Protein AF-A0A8C9XHV2-F1 (afdb_monomer)

Organism: Sander lucioperca (NCBI:txid283035)

Mean predicted aligned error: 22.71 Å

Sequence (281 aa):
MHFSNKGNDKAECNICRSNLSYKSGSTNNLHRHLKSHHPGVQVAEDVRLRRKASDDRPVKCRRNKRSLVWRHFEYLDSLAAARCRICMKKLKCFKDRSTSNLHRHLSKRHPGVFSQLVAVKQHPPPPHSSQGSNANGDTSTPPETVGDSDTHTPVNDADINSAINGILEAAQGTSEGEKHVLRRERELIEALRRVQKEEARALEHQRELLESLRAVNAREAAAERQQIESLRKVQLEEAKDLSRQREEVQKEKTQLQKKWEELQQEREEHVLLLSREQQAS

Secondary structure (DSSP, 8-state):
--EEEEETTEEEETTT--EEE--TT--HHHHHHHHHH-TT----PPP-----------------TT-GGGGGEEEEGGGTEEEETTT--EEE--TT---HHHHHHHHHH-HHHHHHHHHTTT-PPPP-----------------------------HHHHHHHHHHHHHHHH---HHHHHHHHHHHHHHHHHHHHHHHHHHHHHHHHHHHHHHHHHHHHHHHHHHHHHHHHHHHHHHHHHHHHHHHHHHHHHHHHHHHHHHHHHHHHHHHHHHHHHHHTT-

Solvent-accessible surface area (backbone atoms only — not comparable to full-atom values): 17390 Å² total; per-residue (Å²): 132,68,61,45,79,74,57,90,47,30,32,30,30,74,85,78,69,48,77,41,71,35,58,91,95,47,63,63,56,60,54,50,45,41,59,69,80,36,71,85,64,83,76,82,81,84,82,86,86,83,83,90,76,94,73,99,63,83,80,74,77,80,78,78,95,79,55,80,70,56,80,52,44,42,80,39,80,94,68,45,24,33,28,32,72,84,79,64,50,77,40,85,38,60,96,82,70,66,57,63,67,58,52,55,45,31,52,76,76,34,47,73,61,35,52,50,59,54,51,55,74,76,52,86,80,88,82,87,88,88,83,85,81,89,82,88,81,87,88,82,84,86,86,81,90,85,82,90,73,91,72,94,64,91,74,51,73,66,58,56,51,47,52,52,48,53,52,49,48,62,69,71,50,66,50,72,66,54,55,52,49,54,51,52,51,50,53,50,52,52,50,50,52,52,49,52,52,50,52,52,49,53,51,48,52,52,50,52,53,54,50,50,51,51,54,50,52,53,49,52,54,50,52,53,50,51,53,52,51,53,50,53,52,51,54,49,50,53,52,49,52,52,48,51,52,52,53,50,54,50,52,52,50,52,53,52,50,51,53,49,52,49,56,49,50,54,51,52,52,51,53,52,52,54,55,52,53,66,74,74,111

pLDDT: mean 74.17, std 22.03, range [29.22, 98.75]

Foldseek 3Di:
DQWDDPDDQWIAGPPPRDIDGHDPPDCVRVVVCCCPVPVPDDDDDDDDDDDDDDDPDDPPPDDDPPAPLCVQWDQDPVQCWIAGNPPRDIGHHPPVRDCVRSLVCCVVPPVVVNVVRVVCVVDPDDDDDDDDDDDDDDDDDDDDDDDDDDDDDPDDPVNVVVVVVVVVCVVVDPDVVNVVVVVVVVVVVVVVVVVVVVVVVVVVVVVVVVVVVVVVVVVVVVVVVVVVVVVVVVVVVVVVVVVVVVVVVVVVVVVVVVVVVVVVVVVVVVVVVVVVVVVVD

Radius of gyration: 47.1 Å; Cα contacts (8 Å, |Δi|>4): 109; chains: 1; bounding box: 140×69×125 Å

Structure (mmCIF, N/CA/C/O backbone):
data_AF-A0A8C9XHV2-F1
#
_entry.id   AF-A0A8C9XHV2-F1
#
loop_
_atom_site.group_PDB
_atom_site.id
_atom_site.type_symbol
_atom_site.label_atom_id
_atom_site.label_alt_id
_atom_site.label_comp_id
_atom_site.label_asym_id
_atom_site.label_entity_id
_atom_site.label_seq_id
_atom_site.pdbx_PDB_ins_code
_atom_site.Cartn_x
_atom_site.Cartn_y
_atom_site.Cartn_z
_atom_site.occupancy
_atom_site.B_iso_or_equiv
_atom_site.auth_seq_id
_atom_site.auth_comp_id
_atom_site.auth_asym_id
_atom_site.auth_atom_id
_atom_site.pdbx_PDB_model_num
ATOM 1 N N . MET A 1 1 ? -10.371 -43.558 17.065 1.00 56.53 1 MET A N 1
ATOM 2 C CA . MET A 1 1 ? -9.661 -44.437 16.106 1.00 56.53 1 MET A CA 1
ATOM 3 C C . MET A 1 1 ? -10.625 -44.841 14.994 1.00 56.53 1 MET A C 1
ATOM 5 O O . MET A 1 1 ? -11.686 -45.366 15.302 1.00 56.53 1 MET A O 1
ATOM 9 N N . HIS A 1 2 ? -10.306 -44.564 13.726 1.00 69.25 2 HIS A N 1
ATOM 10 C CA . HIS A 1 2 ? -11.255 -44.729 12.604 1.00 69.25 2 HIS A CA 1
ATOM 11 C C . HIS A 1 2 ? -11.167 -46.083 11.876 1.00 69.25 2 HIS A C 1
ATOM 13 O O . HIS A 1 2 ? -12.007 -46.377 11.026 1.00 69.25 2 HIS A O 1
ATOM 19 N N . PHE A 1 3 ? -10.173 -46.906 12.216 1.00 80.19 3 PHE A N 1
ATOM 20 C CA . PHE A 1 3 ? -9.924 -48.203 11.592 1.00 80.19 3 PHE A CA 1
ATOM 21 C C . PHE A 1 3 ? -9.674 -49.282 12.640 1.00 80.19 3 PHE A C 1
ATOM 23 O O . PHE A 1 3 ? -9.002 -49.016 13.638 1.00 80.19 3 PHE A O 1
ATOM 30 N N . SER A 1 4 ? -10.160 -50.491 12.367 1.00 79.94 4 SER A N 1
ATOM 31 C CA . SER A 1 4 ? -9.870 -51.703 13.137 1.00 79.94 4 SER A CA 1
ATOM 32 C C . SER A 1 4 ? -8.945 -52.612 12.328 1.00 79.94 4 SER A C 1
ATOM 34 O O . SER A 1 4 ? -9.232 -52.931 11.175 1.00 79.94 4 SER A O 1
ATOM 36 N N . ASN A 1 5 ? -7.808 -53.007 12.903 1.00 80.75 5 ASN A N 1
ATOM 37 C CA . ASN A 1 5 ? -6.848 -53.888 12.236 1.00 80.75 5 ASN A CA 1
ATOM 38 C C . ASN A 1 5 ? -7.361 -55.337 12.266 1.00 80.75 5 ASN A C 1
ATOM 40 O O . ASN A 1 5 ? -7.663 -55.852 13.340 1.00 80.75 5 ASN A O 1
ATOM 44 N N . LYS A 1 6 ? -7.447 -55.988 11.100 1.00 77.00 6 LYS A N 1
ATOM 45 C CA . LYS A 1 6 ? -7.865 -57.395 10.961 1.00 77.00 6 LYS A CA 1
ATOM 46 C C . LYS A 1 6 ? -6.694 -58.364 10.752 1.00 77.00 6 LYS A C 1
ATOM 48 O O . LYS A 1 6 ? -6.914 -59.547 10.516 1.00 77.00 6 LYS A O 1
ATOM 53 N N . GLY A 1 7 ? -5.459 -57.877 10.854 1.00 70.19 7 GLY A N 1
ATOM 54 C CA . GLY A 1 7 ? -4.247 -58.642 10.587 1.00 70.19 7 GLY A CA 1
ATOM 55 C C . GLY A 1 7 ? -3.967 -58.797 9.091 1.00 70.19 7 GLY A C 1
ATOM 56 O O . GLY A 1 7 ? -4.817 -58.540 8.239 1.00 70.19 7 GLY A O 1
ATOM 57 N N . ASN A 1 8 ? -2.742 -59.218 8.771 1.00 73.62 8 ASN A N 1
ATOM 58 C CA . ASN A 1 8 ? -2.297 -59.512 7.407 1.00 73.62 8 ASN A CA 1
ATOM 59 C C . ASN A 1 8 ? -2.448 -58.324 6.429 1.00 73.62 8 ASN A C 1
ATOM 61 O O . ASN A 1 8 ? -3.019 -58.468 5.346 1.00 73.62 8 ASN A O 1
ATOM 65 N N . ASP A 1 9 ? -1.960 -57.140 6.831 1.00 79.38 9 ASP A N 1
ATOM 66 C CA . ASP A 1 9 ? -1.978 -55.924 6.002 1.00 79.38 9 ASP A CA 1
ATOM 67 C C . ASP A 1 9 ? -3.406 -55.483 5.594 1.00 79.38 9 ASP A C 1
ATOM 69 O O . ASP A 1 9 ? -3.626 -54.897 4.532 1.00 79.38 9 ASP A O 1
ATOM 73 N N . LYS A 1 10 ? -4.414 -55.767 6.436 1.00 81.50 10 LYS A N 1
ATOM 74 C CA . LYS A 1 10 ? -5.824 -55.398 6.216 1.00 81.50 10 LYS A CA 1
ATOM 75 C C . LYS A 1 10 ? -6.414 -54.650 7.410 1.00 81.50 10 LYS A C 1
ATOM 77 O O . LYS A 1 10 ? -6.245 -55.046 8.560 1.00 81.50 10 LYS A O 1
ATOM 82 N N . ALA A 1 11 ? -7.161 -53.588 7.129 1.00 83.12 11 ALA A N 1
ATOM 8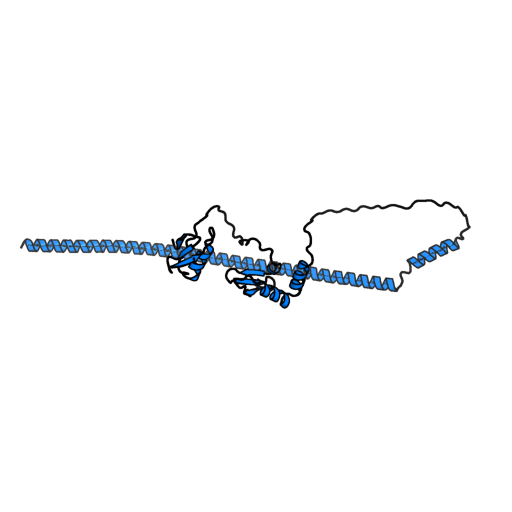3 C CA . ALA A 1 11 ? -7.906 -52.816 8.117 1.00 83.12 11 ALA A CA 1
ATOM 84 C C . ALA A 1 11 ? -9.343 -52.569 7.652 1.00 83.12 11 ALA A C 1
ATOM 86 O O . ALA A 1 11 ? -9.591 -52.294 6.482 1.00 83.12 11 ALA A O 1
ATOM 87 N N . GLU A 1 12 ? -10.291 -52.637 8.577 1.00 81.94 12 GLU A N 1
ATOM 88 C CA . GLU A 1 12 ? -11.691 -52.300 8.342 1.00 81.94 12 GLU A CA 1
ATOM 89 C C . GLU A 1 12 ? -11.966 -50.855 8.761 1.00 81.94 12 GLU A C 1
ATOM 91 O O . GLU A 1 12 ? -11.557 -50.422 9.840 1.00 81.94 12 GLU A O 1
ATOM 96 N N . CYS A 1 13 ? -12.661 -50.096 7.913 1.00 84.25 13 CYS A N 1
ATOM 97 C CA . CYS A 1 13 ? -13.168 -48.781 8.287 1.00 84.25 13 CYS A CA 1
ATOM 98 C C . CYS A 1 13 ? -14.351 -48.917 9.250 1.00 84.25 13 CYS A C 1
ATOM 100 O O . CYS A 1 13 ? -15.366 -49.513 8.903 1.00 84.25 13 CYS A O 1
ATOM 102 N N . ASN A 1 14 ? -14.282 -48.272 10.413 1.00 78.38 14 ASN A N 1
ATOM 103 C CA . ASN A 1 14 ? -15.356 -48.341 11.410 1.00 78.38 14 ASN A CA 1
ATOM 104 C C . ASN A 1 14 ? -16.609 -47.529 11.022 1.00 78.38 14 ASN A C 1
ATOM 106 O O . ASN A 1 14 ? -17.612 -47.600 11.722 1.00 78.38 14 ASN A O 1
ATOM 110 N N . ILE A 1 15 ? -16.558 -46.759 9.925 1.00 78.06 15 ILE A N 1
ATOM 111 C CA . ILE A 1 15 ? -17.663 -45.902 9.464 1.00 78.06 15 ILE A CA 1
ATOM 112 C C . ILE A 1 15 ? -18.476 -46.601 8.370 1.00 78.06 15 ILE A C 1
ATOM 114 O O . ILE A 1 15 ? -19.698 -46.639 8.442 1.00 78.06 15 ILE A O 1
ATOM 118 N N . CYS A 1 16 ? -17.812 -47.184 7.369 1.00 79.44 16 CYS A N 1
ATOM 119 C CA . CYS A 1 16 ? -18.481 -47.851 6.244 1.00 79.44 16 CYS A CA 1
ATOM 120 C C . CYS A 1 16 ? -18.239 -49.364 6.168 1.00 79.44 16 CYS A C 1
ATOM 122 O O . CYS A 1 16 ? -18.623 -49.983 5.178 1.00 79.44 16 CYS A O 1
ATOM 124 N N . ARG A 1 17 ? -17.560 -49.959 7.161 1.00 80.62 17 ARG A N 1
ATOM 125 C CA . ARG A 1 17 ? -17.204 -51.394 7.225 1.00 80.62 17 ARG A CA 1
ATOM 126 C C . ARG A 1 17 ? -16.443 -51.925 6.003 1.00 80.62 17 ARG A C 1
ATOM 128 O O . ARG A 1 17 ? -16.362 -53.126 5.757 1.00 80.62 17 ARG A O 1
ATOM 135 N N . SER A 1 18 ? -15.842 -51.024 5.225 1.00 75.69 18 SER A N 1
ATOM 136 C CA . SER A 1 18 ? -15.037 -51.393 4.063 1.00 75.69 18 SER A CA 1
ATOM 137 C C . SER A 1 18 ? -13.691 -51.954 4.514 1.00 75.69 18 SER A C 1
ATOM 139 O O . SER A 1 18 ? -12.973 -51.312 5.283 1.00 75.69 18 SER A O 1
ATOM 141 N N . ASN A 1 19 ? -13.338 -53.141 4.017 1.00 79.12 19 ASN A N 1
ATOM 142 C CA . ASN A 1 19 ? -12.036 -53.759 4.260 1.00 79.12 19 ASN A CA 1
ATOM 143 C C . ASN A 1 19 ? -11.012 -53.210 3.257 1.00 79.12 19 ASN A C 1
ATOM 145 O O . ASN A 1 19 ? -11.194 -53.310 2.045 1.00 79.12 19 ASN A O 1
ATOM 149 N N . LEU A 1 20 ? -9.924 -52.644 3.763 1.00 80.06 20 LEU A N 1
ATOM 150 C CA . LEU A 1 20 ? -8.867 -52.003 2.992 1.00 80.06 20 LEU A CA 1
ATOM 151 C C . LEU A 1 20 ? -7.550 -52.725 3.233 1.00 80.06 20 LEU A C 1
ATOM 153 O O . LEU A 1 20 ? -7.172 -52.955 4.380 1.00 80.06 20 LEU A O 1
ATOM 157 N N . SER A 1 21 ? -6.817 -53.024 2.164 1.00 77.12 21 SER A N 1
ATOM 158 C CA . SER A 1 21 ? -5.440 -53.490 2.283 1.00 77.12 21 SER A CA 1
ATOM 159 C C . SER A 1 21 ? -4.459 -52.316 2.345 1.00 77.12 21 SER A C 1
ATOM 161 O O . SER A 1 21 ? -4.572 -51.312 1.626 1.00 77.12 21 SER A O 1
ATOM 163 N N . TYR A 1 22 ? -3.474 -52.429 3.224 1.00 77.06 22 TYR A N 1
ATOM 164 C CA . TYR A 1 22 ? -2.397 -51.467 3.390 1.00 77.06 22 TYR A CA 1
ATOM 165 C C . TYR A 1 22 ? -1.100 -52.218 3.665 1.00 77.06 22 TYR A C 1
ATOM 167 O O . TYR A 1 22 ? -1.087 -53.176 4.419 1.00 77.06 22 TYR A O 1
ATOM 175 N N . LYS A 1 23 ? 0.002 -51.787 3.053 1.00 69.94 23 LYS A N 1
ATOM 176 C CA . LYS A 1 23 ? 1.302 -52.425 3.261 1.00 69.94 23 LYS A CA 1
ATOM 177 C C . LYS A 1 23 ? 1.882 -51.952 4.592 1.00 69.94 23 LYS A C 1
ATOM 179 O O . LYS A 1 23 ? 1.893 -50.738 4.829 1.00 69.94 23 LYS A O 1
ATOM 184 N N . SER A 1 24 ? 2.361 -52.870 5.432 1.00 54.44 24 SER A N 1
ATOM 185 C CA . SER A 1 24 ? 2.985 -52.550 6.724 1.00 54.44 24 SER A CA 1
ATOM 186 C C . SER A 1 24 ? 3.961 -51.365 6.609 1.00 54.44 24 SER A C 1
ATOM 188 O O . SER A 1 24 ? 4.926 -51.401 5.846 1.00 54.44 24 SER A O 1
ATOM 190 N N . GLY A 1 25 ? 3.647 -50.272 7.317 1.00 61.62 25 GLY A N 1
ATOM 191 C CA . GLY A 1 25 ? 4.388 -49.001 7.292 1.00 61.62 25 GLY A CA 1
ATOM 192 C C . GLY A 1 25 ? 3.777 -47.866 6.452 1.00 61.62 25 GLY A C 1
ATOM 193 O O . GLY A 1 25 ? 4.240 -46.732 6.560 1.00 61.62 25 GLY A O 1
ATOM 194 N N . SER A 1 26 ? 2.729 -48.104 5.650 1.00 64.00 26 SER A N 1
ATOM 195 C CA . SER A 1 26 ? 2.049 -47.051 4.876 1.00 64.00 26 SER A CA 1
ATOM 196 C C . SER A 1 26 ? 0.539 -47.028 5.113 1.00 64.00 26 SER A C 1
ATOM 198 O O . SER A 1 26 ? -0.194 -47.905 4.667 1.00 64.00 26 SER A O 1
ATOM 200 N N . THR A 1 27 ? 0.048 -45.968 5.758 1.00 73.06 27 THR A N 1
ATOM 201 C CA . THR A 1 27 ? -1.385 -45.747 6.034 1.00 73.06 27 THR A CA 1
ATOM 202 C C . THR A 1 27 ? -2.081 -44.894 4.965 1.00 73.06 27 THR A C 1
ATOM 204 O O . THR A 1 27 ? -3.251 -44.545 5.111 1.00 73.06 27 THR A O 1
ATOM 207 N N . ASN A 1 28 ? -1.404 -44.587 3.850 1.00 75.12 28 ASN A N 1
ATOM 208 C CA . ASN A 1 28 ? -1.914 -43.696 2.799 1.00 75.12 28 ASN A CA 1
ATOM 209 C C . ASN A 1 28 ? -3.219 -44.191 2.166 1.00 75.12 28 ASN A C 1
ATOM 211 O O . ASN A 1 28 ? -4.082 -43.384 1.825 1.00 75.12 28 ASN A O 1
ATOM 215 N N . ASN A 1 29 ? -3.389 -45.508 2.023 1.00 74.06 29 ASN A N 1
ATOM 216 C CA . ASN A 1 29 ? -4.634 -46.080 1.504 1.00 74.06 29 ASN A CA 1
ATOM 217 C C . ASN A 1 29 ? -5.810 -45.853 2.459 1.00 74.06 29 ASN A C 1
ATOM 219 O O . ASN A 1 29 ? -6.890 -45.478 2.010 1.00 74.06 29 ASN A O 1
ATOM 223 N N . LEU A 1 30 ? -5.574 -45.995 3.764 1.00 79.38 30 LEU A N 1
ATOM 224 C CA . LEU A 1 30 ? -6.568 -45.755 4.809 1.00 79.38 30 LEU A CA 1
ATOM 225 C C . LEU A 1 30 ? -6.937 -44.263 4.863 1.00 79.38 30 LEU A C 1
ATOM 227 O O . LEU A 1 30 ? -8.110 -43.896 4.844 1.00 79.38 30 LEU A O 1
ATOM 231 N N . HIS A 1 31 ? -5.933 -43.386 4.805 1.00 76.25 31 HIS A N 1
ATOM 232 C CA . HIS A 1 31 ? -6.131 -41.935 4.800 1.00 76.25 31 HIS A CA 1
ATOM 233 C C . HIS A 1 31 ? -6.873 -41.440 3.549 1.00 76.25 31 HIS A C 1
ATOM 235 O O . HIS A 1 31 ? -7.773 -40.603 3.635 1.00 76.25 31 HIS A O 1
ATOM 241 N N . ARG A 1 32 ? -6.536 -41.984 2.373 1.00 81.06 32 ARG A N 1
ATOM 242 C CA . ARG A 1 32 ? -7.230 -41.688 1.111 1.00 81.06 32 ARG A CA 1
ATOM 243 C C . ARG A 1 32 ? -8.683 -42.148 1.151 1.00 81.06 32 ARG A C 1
ATOM 245 O O . ARG A 1 32 ? -9.546 -41.423 0.660 1.00 81.06 32 ARG A O 1
ATOM 252 N N . HIS A 1 33 ? -8.956 -43.310 1.738 1.00 82.69 33 HIS A N 1
ATOM 253 C CA . HIS A 1 33 ? -10.316 -43.802 1.917 1.00 82.69 33 HIS A CA 1
ATOM 254 C C . HIS A 1 33 ? -11.142 -42.869 2.815 1.00 82.69 33 HIS A C 1
ATOM 256 O O . HIS A 1 33 ? -12.214 -42.445 2.392 1.00 82.69 33 HIS A O 1
ATOM 262 N N . LEU A 1 34 ? -10.620 -42.448 3.978 1.00 76.69 34 LEU A N 1
ATOM 263 C CA . LEU A 1 34 ? -11.315 -41.470 4.831 1.00 76.69 34 LEU A CA 1
ATOM 264 C C . LEU A 1 34 ? -11.588 -40.166 4.082 1.00 76.69 34 LEU A C 1
ATOM 266 O O . LEU A 1 34 ? -12.708 -39.680 4.090 1.00 76.69 34 LEU A O 1
ATOM 270 N N . LYS A 1 35 ? -10.604 -39.627 3.358 1.00 76.31 35 LYS A N 1
ATOM 271 C CA . LYS A 1 35 ? -10.762 -38.338 2.671 1.00 76.31 35 LYS A CA 1
ATOM 272 C C . LYS A 1 35 ? -11.738 -38.373 1.489 1.00 76.31 35 LYS A C 1
ATOM 274 O O . LYS A 1 35 ? -12.279 -37.336 1.123 1.00 76.31 35 LYS A O 1
ATOM 279 N N . SER A 1 36 ? -11.928 -39.536 0.867 1.00 73.38 36 SER A N 1
ATOM 280 C CA . SER A 1 36 ? -12.813 -39.693 -0.297 1.00 73.38 36 SER A CA 1
ATOM 281 C C . SER A 1 36 ? -14.227 -40.115 0.084 1.00 73.38 36 SER A C 1
ATOM 283 O O . SER A 1 36 ? -15.178 -39.563 -0.458 1.00 73.38 36 SER A O 1
ATOM 285 N N . HIS A 1 37 ? -14.372 -41.049 1.024 1.00 69.00 37 HIS A N 1
ATOM 286 C CA . HIS A 1 37 ? -15.675 -41.590 1.417 1.00 69.00 37 HIS A CA 1
ATOM 287 C C . HIS A 1 37 ? -16.244 -40.942 2.683 1.00 69.00 37 HIS A C 1
ATOM 289 O O . HIS A 1 37 ? -17.456 -40.957 2.885 1.00 69.00 37 HIS A O 1
ATOM 295 N N . HIS A 1 38 ? -15.395 -40.331 3.512 1.00 74.44 38 HIS A N 1
ATOM 296 C CA . HIS A 1 38 ? -15.779 -39.681 4.767 1.00 74.44 38 HIS A CA 1
ATOM 297 C C . HIS A 1 38 ? -15.158 -38.276 4.897 1.00 74.44 38 HIS A C 1
ATOM 299 O O . HIS A 1 38 ? -14.452 -37.999 5.869 1.00 74.44 38 HIS A O 1
ATOM 305 N N . PRO A 1 39 ? -15.418 -37.358 3.942 1.00 62.16 39 PRO A N 1
ATOM 306 C CA . PRO A 1 39 ? -14.787 -36.035 3.900 1.00 62.16 39 PRO A CA 1
ATOM 307 C C . PRO A 1 39 ? -15.099 -35.143 5.117 1.00 62.16 39 PRO A C 1
ATOM 309 O O . PRO A 1 39 ? -14.417 -34.144 5.318 1.00 62.16 39 PRO A O 1
ATOM 312 N N . GLY A 1 40 ? -16.102 -35.501 5.930 1.00 56.94 40 GLY A N 1
ATOM 313 C CA . GLY A 1 40 ? -16.460 -34.808 7.173 1.00 56.94 40 GLY A CA 1
ATOM 314 C C . GLY A 1 40 ? -15.721 -35.290 8.429 1.00 56.94 40 GLY A C 1
ATOM 315 O O . GLY A 1 40 ? -15.908 -34.710 9.494 1.00 56.94 40 GLY A O 1
ATOM 316 N N . VAL A 1 41 ? -14.891 -36.335 8.341 1.00 57.88 41 VAL A N 1
ATOM 317 C CA . VAL A 1 41 ? -14.144 -36.856 9.495 1.00 57.88 41 VAL A CA 1
ATOM 318 C C . VAL A 1 41 ? -12.786 -36.164 9.578 1.00 57.88 41 VAL A C 1
ATOM 320 O O . VAL A 1 41 ? -11.896 -36.415 8.765 1.00 57.88 41 VAL A O 1
ATOM 323 N N . GLN A 1 42 ? -12.631 -35.279 10.566 1.00 47.69 42 GLN A N 1
ATOM 324 C CA . GLN A 1 42 ? -11.363 -34.612 10.857 1.00 47.69 42 GLN A CA 1
ATOM 325 C C . GLN A 1 42 ? -10.372 -35.626 11.438 1.00 47.69 42 GLN A C 1
ATOM 327 O O . GLN A 1 42 ? -10.494 -36.046 12.587 1.00 47.69 42 GLN A O 1
ATOM 332 N N . VAL A 1 43 ? -9.387 -36.037 10.639 1.00 47.47 43 VAL A N 1
ATOM 333 C CA . VAL A 1 43 ? -8.248 -36.807 11.144 1.00 47.47 43 VAL A CA 1
ATOM 334 C C . VAL A 1 43 ? -7.274 -35.814 11.773 1.00 47.47 43 VAL A C 1
ATOM 336 O O . VAL A 1 43 ? -6.670 -35.014 11.063 1.00 47.47 43 VAL A O 1
ATOM 339 N N . ALA A 1 44 ? -7.165 -35.830 13.102 1.00 43.22 44 ALA A N 1
ATOM 340 C CA . ALA A 1 44 ? -6.203 -35.015 13.835 1.00 43.22 44 ALA A CA 1
ATOM 341 C C . ALA A 1 44 ? -4.771 -35.440 13.458 1.00 43.22 44 ALA A C 1
ATOM 343 O O . ALA A 1 44 ? -4.374 -36.582 13.700 1.00 43.22 44 ALA A O 1
ATOM 344 N N . GLU A 1 45 ? -4.013 -34.540 12.825 1.00 41.72 45 GLU A N 1
ATOM 345 C CA . GLU A 1 45 ? -2.584 -34.728 12.570 1.00 41.72 45 GLU A CA 1
ATOM 346 C C . GLU A 1 45 ? -1.809 -34.552 13.876 1.00 41.72 45 GLU A C 1
ATOM 348 O O . GLU A 1 45 ? -1.806 -33.481 14.484 1.00 41.72 45 GLU A O 1
ATOM 353 N N . ASP A 1 46 ? -1.164 -35.634 14.305 1.00 33.19 46 ASP A N 1
ATOM 354 C CA . ASP A 1 46 ? -0.358 -35.664 15.512 1.00 33.19 46 ASP A CA 1
ATOM 355 C C . ASP A 1 46 ? 0.958 -34.895 15.318 1.00 33.19 46 ASP A C 1
ATOM 357 O O . ASP A 1 46 ? 1.653 -34.983 14.298 1.00 33.19 46 ASP A O 1
ATOM 361 N N . VAL A 1 47 ? 1.263 -34.096 16.330 1.00 41.28 47 VAL A N 1
ATOM 362 C CA . VAL A 1 47 ? 2.158 -32.946 16.308 1.00 41.28 47 VAL A CA 1
ATOM 363 C C . VAL A 1 47 ? 3.601 -33.380 16.568 1.00 41.28 47 VAL A C 1
ATOM 365 O O . VAL A 1 47 ? 3.933 -33.855 17.650 1.00 41.28 47 VAL A O 1
ATOM 368 N N . ARG A 1 48 ? 4.522 -33.108 15.632 1.00 37.06 48 ARG A N 1
ATOM 369 C CA . ARG A 1 48 ? 5.957 -32.968 15.957 1.00 37.06 48 ARG A CA 1
ATOM 370 C C . ARG A 1 48 ? 6.366 -31.499 15.900 1.00 37.06 48 ARG A C 1
ATOM 372 O O . ARG A 1 48 ? 6.883 -31.013 14.898 1.00 37.06 48 ARG A O 1
ATOM 379 N N . LEU A 1 49 ? 6.138 -30.797 17.009 1.00 40.62 49 LEU A N 1
ATOM 380 C CA . LEU A 1 49 ? 6.695 -29.473 17.287 1.00 40.62 49 LEU A CA 1
ATOM 381 C C . LEU A 1 49 ? 8.120 -29.584 17.850 1.00 40.62 49 LEU A C 1
ATOM 383 O O . LEU A 1 49 ? 8.331 -30.245 18.863 1.00 40.62 49 LEU A O 1
ATOM 387 N N . ARG A 1 50 ? 9.056 -28.856 17.221 1.00 35.03 50 ARG A N 1
ATOM 388 C CA . ARG A 1 50 ? 10.129 -27.980 17.773 1.00 35.03 50 ARG A CA 1
ATOM 389 C C . ARG A 1 50 ? 11.242 -27.879 16.713 1.00 35.03 50 ARG A C 1
ATOM 391 O O . ARG A 1 50 ? 11.740 -28.894 16.256 1.00 35.03 50 ARG A O 1
ATOM 398 N N . ARG A 1 51 ? 11.676 -26.703 16.244 1.00 33.00 51 ARG A N 1
ATOM 399 C CA . ARG A 1 51 ? 12.039 -25.468 16.960 1.00 33.00 51 ARG A CA 1
ATOM 400 C C . ARG A 1 51 ? 11.634 -24.193 16.193 1.00 33.00 51 ARG A C 1
ATOM 402 O O . ARG A 1 51 ? 11.622 -24.167 14.970 1.00 33.00 51 ARG A O 1
ATOM 409 N N . LYS A 1 52 ? 11.351 -23.156 16.988 1.00 36.47 52 LYS A N 1
ATOM 410 C CA . LYS A 1 52 ? 11.061 -21.749 16.660 1.00 36.47 52 LYS A CA 1
ATOM 411 C C . LYS A 1 52 ? 12.133 -21.086 15.786 1.00 36.47 52 LYS A C 1
ATOM 413 O O . LYS A 1 52 ? 13.309 -21.218 16.104 1.00 36.47 52 LYS A O 1
ATOM 418 N N . ALA A 1 53 ? 11.703 -20.288 14.811 1.00 29.22 53 ALA A N 1
ATOM 419 C CA . ALA A 1 53 ? 11.944 -18.840 14.723 1.00 29.22 53 ALA A CA 1
ATOM 420 C C . ALA A 1 53 ? 11.290 -18.309 13.434 1.00 29.22 53 ALA A C 1
ATOM 422 O O . ALA A 1 53 ? 11.254 -19.005 12.423 1.00 29.22 53 ALA A O 1
ATOM 423 N N . SER A 1 54 ? 10.735 -17.105 13.515 1.00 43.97 54 SER A N 1
ATOM 424 C CA . SER A 1 54 ? 10.121 -16.345 12.427 1.00 43.97 54 SER A CA 1
ATOM 425 C C . SER A 1 54 ? 10.984 -16.290 11.164 1.00 43.97 54 SER A C 1
ATOM 427 O O . SER A 1 54 ? 12.139 -15.883 11.252 1.00 43.97 54 SER A O 1
ATOM 429 N N . ASP A 1 55 ? 10.401 -16.601 10.008 1.00 29.70 55 ASP A N 1
ATOM 430 C CA . ASP A 1 55 ? 10.699 -15.907 8.750 1.00 29.70 55 ASP A CA 1
ATOM 431 C C . ASP A 1 55 ? 9.606 -16.235 7.723 1.00 29.70 55 ASP A C 1
ATOM 433 O O . ASP A 1 55 ? 9.263 -17.403 7.511 1.00 29.70 55 ASP A O 1
ATOM 437 N N . ASP A 1 56 ? 9.074 -15.197 7.089 1.00 38.56 56 ASP A N 1
ATOM 438 C CA . ASP A 1 56 ? 8.056 -15.228 6.039 1.00 38.56 56 ASP A CA 1
ATOM 439 C C . ASP A 1 56 ? 8.715 -15.667 4.719 1.00 38.56 56 ASP A C 1
ATOM 441 O O . ASP A 1 56 ? 8.865 -14.921 3.749 1.00 38.56 56 ASP A O 1
ATOM 445 N N . ARG A 1 57 ? 9.238 -16.899 4.713 1.00 33.78 57 ARG A N 1
ATOM 446 C CA . ARG A 1 57 ? 10.010 -17.441 3.596 1.00 33.78 57 ARG A CA 1
ATOM 447 C C . ARG A 1 57 ? 9.149 -18.387 2.761 1.00 33.78 57 ARG A C 1
ATOM 449 O O . ARG A 1 57 ? 8.590 -19.337 3.313 1.00 33.78 57 ARG A O 1
ATOM 456 N N . PRO A 1 58 ? 9.111 -18.235 1.421 1.00 38.41 58 PRO A N 1
ATOM 457 C CA . PRO A 1 58 ? 8.436 -19.184 0.549 1.00 38.41 58 PRO A CA 1
ATOM 458 C C . PRO A 1 58 ? 9.020 -20.576 0.779 1.00 38.41 58 PRO A C 1
ATOM 460 O O . PRO A 1 58 ? 10.217 -20.808 0.567 1.00 38.41 58 PRO A O 1
ATOM 463 N N . VAL A 1 59 ? 8.177 -21.504 1.231 1.00 38.25 59 VAL A N 1
ATOM 464 C CA . VAL A 1 59 ? 8.543 -22.901 1.448 1.00 38.25 59 VAL A CA 1
ATOM 465 C C . VAL A 1 59 ? 9.058 -23.463 0.123 1.00 38.25 59 VAL A C 1
ATOM 467 O O . VAL A 1 59 ? 8.304 -23.758 -0.802 1.00 38.25 59 VAL A O 1
ATOM 470 N N . LYS A 1 60 ? 10.384 -23.600 0.007 1.00 36.69 60 LYS A N 1
ATOM 471 C CA . LYS A 1 60 ? 11.034 -24.301 -1.103 1.00 36.69 60 LYS A CA 1
ATOM 472 C C . LYS A 1 60 ? 10.557 -25.750 -1.087 1.00 36.69 60 LYS A C 1
ATOM 474 O O . LYS A 1 60 ? 11.089 -26.570 -0.337 1.00 36.69 60 LYS A O 1
ATOM 479 N N . CYS A 1 61 ? 9.605 -26.088 -1.954 1.00 36.72 61 CYS A N 1
ATOM 480 C CA . CYS A 1 61 ? 9.319 -27.478 -2.278 1.00 36.72 61 CYS A CA 1
ATOM 481 C C . CYS A 1 61 ? 10.611 -28.102 -2.826 1.00 36.72 61 CYS A C 1
ATOM 483 O O . CYS A 1 61 ? 11.153 -27.695 -3.860 1.00 36.72 61 CYS A O 1
ATOM 485 N N . ARG A 1 62 ? 11.169 -29.047 -2.070 1.00 42.16 62 ARG A N 1
ATOM 486 C CA . ARG A 1 62 ? 12.403 -29.736 -2.424 1.00 42.16 62 ARG A CA 1
ATOM 487 C C . ARG A 1 62 ? 12.219 -30.451 -3.765 1.00 42.16 62 ARG A C 1
ATOM 489 O O . ARG A 1 62 ? 11.458 -31.399 -3.873 1.00 42.16 62 ARG A O 1
ATOM 496 N N . ARG A 1 63 ? 12.996 -29.994 -4.751 1.00 48.50 63 ARG A N 1
ATOM 497 C CA . ARG A 1 63 ? 13.598 -30.756 -5.857 1.00 48.50 63 ARG A CA 1
ATOM 498 C C . ARG A 1 63 ? 12.686 -31.794 -6.526 1.00 48.50 63 ARG A C 1
ATOM 500 O O . ARG A 1 63 ? 12.610 -32.939 -6.100 1.00 48.50 63 ARG A O 1
ATOM 507 N N . ASN A 1 64 ? 12.222 -31.468 -7.728 1.00 42.03 64 ASN A N 1
ATOM 508 C CA . ASN A 1 64 ? 12.163 -32.475 -8.783 1.00 42.03 64 ASN A CA 1
ATOM 509 C C . ASN A 1 64 ? 12.863 -31.930 -10.029 1.00 42.03 64 ASN A C 1
ATOM 511 O O . ASN A 1 64 ? 12.294 -31.169 -10.806 1.00 42.03 64 ASN A O 1
ATOM 515 N N . LYS A 1 65 ? 14.123 -32.337 -10.208 1.00 45.03 65 LYS A N 1
ATOM 516 C CA . LYS A 1 65 ? 14.996 -32.065 -11.363 1.00 45.03 65 LYS A CA 1
ATOM 517 C C . LYS A 1 65 ? 14.475 -32.673 -12.691 1.00 45.03 65 LYS A C 1
ATOM 519 O O . LYS A 1 65 ? 15.268 -32.942 -13.579 1.00 45.03 65 LYS A O 1
ATOM 524 N N . ARG A 1 66 ? 13.173 -32.952 -12.847 1.00 52.97 66 ARG A N 1
ATOM 525 C CA . ARG A 1 66 ? 12.660 -33.807 -13.939 1.00 52.97 66 ARG A CA 1
ATOM 526 C C . ARG A 1 66 ? 12.237 -33.080 -15.219 1.00 52.97 66 ARG A C 1
ATOM 528 O O . ARG A 1 66 ? 12.169 -33.729 -16.253 1.00 52.97 66 ARG A O 1
ATOM 535 N N . SER A 1 67 ? 12.002 -31.766 -15.222 1.00 62.22 67 SER A N 1
ATOM 536 C CA . SER A 1 67 ? 11.778 -31.059 -16.496 1.00 62.22 67 SER A CA 1
ATOM 537 C C . SER A 1 67 ? 12.142 -29.579 -16.434 1.00 62.22 67 SER A C 1
ATOM 539 O O . SER A 1 67 ? 11.563 -28.822 -15.652 1.00 62.22 67 SER A O 1
ATOM 541 N N . LEU A 1 68 ? 13.048 -29.163 -17.325 1.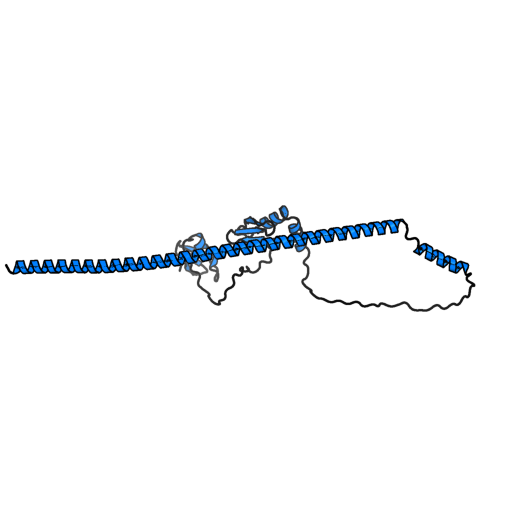00 71.00 68 LEU A N 1
ATOM 542 C CA . LEU A 1 68 ? 13.537 -27.786 -17.477 1.00 71.00 68 LEU A CA 1
ATOM 543 C C . LEU A 1 68 ? 12.415 -26.761 -17.705 1.00 71.00 68 LEU A C 1
ATOM 545 O O . LEU A 1 68 ? 12.570 -25.593 -17.356 1.00 71.00 68 LEU A O 1
ATOM 549 N N . VAL A 1 69 ? 11.265 -27.206 -18.224 1.00 73.38 69 VAL A N 1
ATOM 550 C CA . VAL A 1 69 ? 10.082 -26.369 -18.458 1.00 73.38 69 VAL A CA 1
ATOM 551 C C . VAL A 1 69 ? 9.642 -25.619 -17.198 1.00 73.38 69 VAL A C 1
ATOM 553 O O . VAL A 1 69 ? 9.346 -24.433 -17.288 1.00 73.38 69 VAL A O 1
ATOM 556 N N . TRP A 1 70 ? 9.719 -26.234 -16.010 1.00 78.12 70 TRP A N 1
ATOM 557 C CA . TRP A 1 70 ? 9.293 -25.613 -14.749 1.00 78.12 70 TRP A CA 1
ATOM 558 C C . TRP A 1 70 ? 10.127 -24.394 -14.340 1.00 78.12 70 TRP A C 1
ATOM 560 O O . TRP A 1 70 ? 9.669 -23.617 -13.510 1.00 78.12 70 TRP A O 1
ATOM 570 N N . ARG A 1 71 ? 11.303 -24.158 -14.944 1.00 80.12 71 ARG A N 1
ATOM 571 C CA . ARG A 1 71 ? 12.079 -22.923 -14.718 1.00 80.12 71 ARG A CA 1
ATOM 572 C C . ARG A 1 71 ? 11.306 -21.663 -15.127 1.00 80.12 71 ARG A C 1
ATOM 574 O O . ARG A 1 71 ? 11.535 -20.602 -14.558 1.00 80.12 71 ARG A O 1
ATOM 581 N N . HIS A 1 72 ? 10.372 -21.794 -16.068 1.00 78.81 72 HIS A N 1
ATOM 582 C CA . HIS A 1 72 ? 9.598 -20.682 -16.628 1.00 78.81 72 HIS A CA 1
ATOM 583 C C . HIS A 1 72 ? 8.176 -20.596 -16.067 1.00 78.81 72 HIS A C 1
ATOM 585 O O . HIS A 1 72 ? 7.378 -19.772 -16.518 1.00 78.81 72 HIS A O 1
ATOM 591 N N . PHE A 1 73 ? 7.854 -21.432 -15.079 1.00 78.62 73 PHE A N 1
ATOM 592 C CA . PHE A 1 73 ? 6.537 -21.475 -14.463 1.00 78.62 73 PHE A CA 1
ATOM 593 C C . PHE A 1 73 ? 6.628 -21.356 -12.945 1.00 78.62 73 PHE A C 1
ATOM 595 O O . PHE A 1 73 ? 7.636 -21.650 -12.302 1.00 78.62 73 PHE A O 1
ATOM 602 N N . GLU A 1 74 ? 5.554 -20.861 -12.365 1.00 80.56 74 GLU A N 1
ATOM 603 C CA . GLU A 1 74 ? 5.315 -20.795 -10.936 1.00 80.56 74 GLU A CA 1
ATOM 604 C C . GLU A 1 74 ? 4.096 -21.658 -10.637 1.00 80.56 74 GLU A C 1
ATOM 606 O O . GLU A 1 74 ? 3.076 -21.549 -11.318 1.00 80.56 74 GLU A O 1
ATOM 611 N N . TYR A 1 75 ? 4.214 -22.557 -9.666 1.00 77.62 75 TYR A N 1
ATOM 612 C CA . TYR A 1 75 ? 3.096 -23.402 -9.281 1.00 77.62 75 TYR A CA 1
ATOM 613 C C . TYR A 1 75 ? 2.208 -22.657 -8.288 1.00 77.62 75 TYR A C 1
ATOM 615 O O . TYR A 1 75 ? 2.695 -22.103 -7.308 1.00 77.62 75 TYR A O 1
ATOM 623 N N . LEU A 1 76 ? 0.910 -22.641 -8.566 1.00 76.31 76 LEU A N 1
ATOM 624 C CA . LEU A 1 76 ? -0.118 -22.090 -7.700 1.00 76.31 76 LEU A CA 1
ATOM 625 C C . LEU A 1 76 ? -0.865 -23.272 -7.075 1.00 76.31 76 LEU A C 1
ATOM 627 O O . LEU A 1 76 ? -1.846 -23.770 -7.640 1.00 76.31 76 LEU A O 1
ATOM 631 N N . ASP A 1 77 ? -0.362 -23.723 -5.920 1.00 61.34 77 ASP A N 1
ATOM 632 C CA . ASP A 1 77 ? -0.896 -24.854 -5.144 1.00 61.34 77 ASP A CA 1
ATOM 633 C C . ASP A 1 77 ? -2.402 -24.710 -4.870 1.00 61.34 77 ASP A C 1
ATOM 635 O O . ASP A 1 77 ? -3.146 -25.684 -4.973 1.00 61.34 77 ASP A O 1
ATOM 639 N N . SER A 1 78 ? -2.870 -23.485 -4.611 1.00 63.22 78 SER A N 1
ATOM 640 C CA . SER A 1 78 ? -4.269 -23.177 -4.285 1.00 63.22 78 SER A CA 1
ATOM 641 C C . SER A 1 78 ? -5.261 -23.429 -5.424 1.00 63.22 78 SER A C 1
ATOM 643 O O . SER A 1 78 ? -6.453 -23.570 -5.170 1.00 63.22 78 SER A O 1
ATOM 645 N N . LEU A 1 79 ? -4.795 -23.496 -6.676 1.00 60.31 79 LEU A N 1
ATOM 646 C CA . LEU A 1 79 ? -5.654 -23.607 -7.862 1.00 60.31 79 LEU A CA 1
ATOM 647 C C . LEU A 1 79 ? -5.321 -24.813 -8.749 1.00 60.31 79 LEU A C 1
ATOM 649 O O . LEU A 1 79 ? -5.875 -24.919 -9.844 1.00 60.31 79 LEU A O 1
ATOM 653 N N . ALA A 1 80 ? -4.403 -25.691 -8.319 1.00 68.56 80 ALA A N 1
ATOM 654 C CA . ALA A 1 80 ? -3.836 -26.750 -9.161 1.00 68.56 80 ALA A CA 1
ATOM 655 C C . ALA A 1 80 ? -3.452 -26.209 -10.557 1.00 68.56 80 ALA A C 1
ATOM 657 O O . ALA A 1 80 ? -3.807 -26.752 -11.605 1.00 68.56 80 ALA A O 1
ATOM 658 N N . ALA A 1 81 ? -2.788 -25.055 -10.578 1.00 76.19 81 ALA A N 1
ATOM 659 C CA . ALA A 1 81 ? -2.493 -24.316 -11.795 1.00 76.19 81 ALA A CA 1
ATOM 660 C C . ALA A 1 81 ? -1.030 -23.879 -11.813 1.00 76.19 81 ALA A C 1
ATOM 662 O O . ALA A 1 81 ? -0.413 -23.680 -10.774 1.00 76.19 81 ALA A O 1
ATOM 663 N N . ALA A 1 82 ? -0.473 -23.700 -13.003 1.00 80.88 82 ALA A N 1
ATOM 664 C CA . ALA A 1 82 ? 0.840 -23.113 -13.201 1.00 80.88 82 ALA A CA 1
ATOM 665 C C . ALA A 1 82 ? 0.702 -21.749 -13.877 1.00 80.88 82 ALA A C 1
ATOM 667 O O . ALA A 1 82 ? 0.030 -21.617 -14.899 1.00 80.88 82 ALA A O 1
ATOM 668 N N . ARG A 1 83 ? 1.357 -20.730 -13.331 1.00 82.50 83 ARG A N 1
ATOM 669 C CA . ARG A 1 83 ? 1.472 -19.400 -13.927 1.00 82.50 83 ARG A CA 1
ATOM 670 C C . ARG A 1 83 ? 2.764 -19.312 -14.731 1.00 82.50 83 ARG A C 1
ATOM 672 O O . ARG A 1 83 ? 3.830 -19.652 -14.227 1.00 82.50 83 ARG A O 1
ATOM 679 N N . CYS A 1 84 ? 2.686 -18.875 -15.984 1.00 84.69 84 CYS A N 1
ATOM 680 C CA . CYS A 1 84 ? 3.884 -18.563 -16.763 1.00 84.69 84 CYS A CA 1
ATOM 681 C C . CYS A 1 84 ? 4.562 -17.313 -16.194 1.00 84.69 84 CYS A C 1
ATOM 683 O O . CYS A 1 84 ? 3.889 -16.314 -15.979 1.00 84.69 84 CYS A O 1
ATOM 685 N N . ARG A 1 85 ? 5.883 -17.327 -16.004 1.00 80.75 85 ARG A N 1
ATOM 686 C CA . ARG A 1 85 ? 6.630 -16.160 -15.495 1.00 80.75 85 ARG A CA 1
ATOM 687 C C . ARG A 1 85 ? 6.841 -15.056 -16.536 1.00 80.75 85 ARG A C 1
ATOM 689 O O . ARG A 1 85 ? 7.268 -13.971 -16.177 1.00 80.75 85 ARG A O 1
ATOM 696 N N . ILE A 1 86 ? 6.568 -15.348 -17.808 1.00 81.12 86 ILE A N 1
ATOM 697 C CA . ILE A 1 86 ? 6.842 -14.444 -18.933 1.00 81.12 86 ILE A CA 1
ATOM 698 C C . ILE A 1 86 ? 5.583 -13.664 -19.303 1.00 81.12 86 ILE A C 1
ATOM 700 O O . ILE A 1 86 ? 5.604 -12.444 -19.352 1.00 81.12 86 ILE A O 1
ATOM 704 N N . CYS A 1 87 ? 4.465 -14.361 -19.526 1.00 80.12 87 CYS A N 1
ATOM 705 C CA . CYS A 1 87 ? 3.192 -13.722 -19.874 1.00 80.12 87 CYS A CA 1
ATOM 706 C C . CYS A 1 87 ? 2.160 -13.719 -18.738 1.00 80.12 87 CYS A C 1
ATOM 708 O O . CYS A 1 87 ? 1.005 -13.376 -18.975 1.00 80.12 87 CYS A O 1
ATOM 710 N N . MET A 1 88 ? 2.523 -14.182 -17.534 1.00 83.00 88 MET A N 1
ATOM 711 C CA . MET A 1 88 ? 1.646 -14.266 -16.352 1.00 83.00 88 MET A CA 1
ATOM 712 C C . MET A 1 88 ? 0.351 -15.079 -16.541 1.00 83.00 88 MET A C 1
ATOM 714 O O . MET A 1 88 ? -0.499 -15.132 -15.649 1.00 83.00 88 MET A O 1
ATOM 718 N N . LYS A 1 89 ? 0.205 -15.795 -17.665 1.00 79.69 89 LYS A N 1
ATOM 719 C CA . LYS A 1 89 ? -0.979 -16.604 -17.969 1.00 79.69 89 LYS A CA 1
ATOM 720 C C . LYS A 1 89 ? -1.037 -17.848 -17.084 1.00 79.69 89 LYS A C 1
ATOM 722 O O . LYS A 1 89 ? -0.060 -18.590 -16.973 1.00 79.69 89 LYS A O 1
ATOM 727 N N . LYS A 1 90 ? -2.211 -18.095 -16.495 1.00 82.75 90 LYS A N 1
ATOM 728 C CA . LYS A 1 90 ? -2.508 -19.286 -15.687 1.00 82.75 90 LYS A CA 1
ATOM 729 C C . LYS A 1 90 ? -2.903 -20.457 -16.592 1.00 82.75 90 LYS A C 1
ATOM 731 O O . LYS A 1 90 ? -3.750 -20.319 -17.473 1.00 82.75 90 LYS A O 1
ATOM 736 N N . LEU A 1 91 ? -2.292 -21.611 -16.370 1.00 79.19 91 LEU A N 1
ATOM 737 C CA . LEU A 1 91 ? -2.531 -22.867 -17.073 1.00 79.19 91 LEU A CA 1
ATOM 738 C C . LEU A 1 91 ? -2.980 -23.916 -16.062 1.00 79.19 91 LEU A C 1
ATOM 740 O O . LEU A 1 91 ? -2.399 -24.027 -14.989 1.00 79.19 91 LEU A O 1
ATOM 744 N N . LYS A 1 92 ? -4.000 -24.703 -16.403 1.00 73.81 92 LYS A N 1
ATOM 745 C CA . LYS A 1 92 ? -4.480 -25.783 -15.534 1.00 73.81 92 LYS A CA 1
ATOM 746 C C . LYS A 1 92 ? -3.464 -26.932 -15.502 1.00 73.81 92 LYS A C 1
ATOM 748 O O . LYS A 1 92 ? -3.031 -27.406 -16.558 1.00 73.81 92 LYS A O 1
ATOM 753 N N . CYS A 1 93 ? -3.125 -27.389 -14.301 1.00 64.06 93 CYS A N 1
ATOM 754 C CA . CYS A 1 93 ? -2.273 -28.546 -14.051 1.00 64.06 93 CYS A CA 1
ATOM 755 C C . CYS A 1 93 ? -3.102 -29.625 -13.351 1.00 64.06 93 CYS A C 1
ATOM 757 O O . CYS A 1 93 ? -3.422 -29.524 -12.172 1.00 64.06 93 CYS A O 1
ATOM 759 N N . PHE A 1 94 ? -3.461 -30.678 -14.081 1.00 53.56 94 PHE A N 1
ATOM 760 C CA . PHE A 1 94 ? -4.155 -31.815 -13.480 1.00 53.56 94 PHE A CA 1
ATOM 761 C C . PHE A 1 94 ? -3.230 -32.563 -12.505 1.00 53.56 94 PHE A C 1
ATOM 763 O O . PHE A 1 94 ? -2.002 -32.509 -12.642 1.00 53.56 94 PHE A O 1
ATOM 770 N N . LYS A 1 95 ? -3.829 -33.257 -11.524 1.00 51.56 95 LYS A N 1
ATOM 771 C CA . LYS A 1 95 ? -3.146 -33.967 -10.420 1.00 51.56 95 LYS A CA 1
ATOM 772 C C . LYS A 1 95 ? -2.026 -34.917 -10.883 1.00 51.56 95 LYS A C 1
ATOM 774 O O . LYS A 1 95 ? -1.094 -35.153 -10.120 1.00 51.56 95 LYS A O 1
ATOM 779 N N . ASP A 1 96 ? -2.048 -35.342 -12.146 1.00 51.81 96 ASP A N 1
ATOM 780 C CA . ASP A 1 96 ? -1.040 -36.211 -12.769 1.00 51.81 96 ASP A CA 1
ATOM 781 C C . ASP A 1 96 ? 0.231 -35.492 -13.250 1.00 51.81 96 ASP A C 1
ATOM 783 O O . ASP A 1 96 ? 1.070 -36.090 -13.920 1.00 51.81 96 ASP A O 1
ATOM 787 N N . ARG A 1 97 ? 0.424 -34.210 -12.901 1.00 55.53 97 ARG A N 1
ATOM 788 C CA . ARG A 1 97 ? 1.706 -33.498 -13.088 1.00 55.53 97 ARG A CA 1
ATOM 789 C C . ARG A 1 97 ? 2.198 -33.505 -14.550 1.00 55.53 97 ARG A C 1
ATOM 791 O O . ARG A 1 97 ? 3.401 -33.468 -14.808 1.00 55.53 97 ARG A O 1
ATOM 798 N N . SER A 1 98 ? 1.274 -33.529 -15.513 1.00 57.59 98 SER A N 1
ATOM 799 C CA . SER A 1 98 ? 1.604 -33.495 -16.940 1.00 57.59 98 SER A CA 1
ATOM 800 C C . SER A 1 98 ? 2.131 -32.115 -17.346 1.00 57.59 98 SER A C 1
ATOM 802 O O . SER A 1 98 ? 1.475 -31.088 -17.157 1.00 57.59 98 SER A O 1
ATOM 804 N N . THR A 1 99 ? 3.334 -32.086 -17.920 1.00 70.19 99 THR A N 1
ATOM 805 C CA . THR A 1 99 ? 4.021 -30.866 -18.372 1.00 70.19 99 THR A CA 1
ATOM 806 C C . THR A 1 99 ? 3.672 -30.475 -19.810 1.00 70.19 99 THR A C 1
ATOM 808 O O . THR A 1 99 ? 4.107 -29.422 -20.279 1.00 70.19 99 THR A O 1
ATOM 811 N N . SER A 1 100 ? 2.850 -31.264 -20.511 1.00 71.56 100 SER A N 1
ATOM 812 C CA . SER A 1 100 ? 2.513 -31.060 -21.929 1.00 71.56 100 SER A CA 1
ATOM 813 C C . SER A 1 100 ? 1.829 -29.718 -22.193 1.00 71.56 100 SER A C 1
ATOM 815 O O . SER A 1 100 ? 2.126 -29.041 -23.178 1.00 71.56 100 SER A O 1
ATOM 817 N N . ASN A 1 101 ? 0.964 -29.270 -21.277 1.00 76.19 101 ASN A N 1
ATOM 818 C CA . ASN A 1 101 ? 0.324 -27.955 -21.375 1.00 76.19 101 ASN A CA 1
ATOM 819 C C . ASN A 1 101 ? 1.328 -26.804 -21.239 1.00 76.19 101 ASN A C 1
ATOM 821 O O . ASN A 1 101 ? 1.177 -25.782 -21.906 1.00 76.19 101 ASN A O 1
ATOM 825 N N . LEU A 1 102 ? 2.365 -26.988 -20.421 1.00 81.38 102 LEU A N 1
ATOM 826 C CA . LEU A 1 102 ? 3.423 -26.002 -20.208 1.00 81.38 102 LEU A CA 1
ATOM 827 C C . LEU A 1 102 ? 4.345 -25.925 -21.430 1.00 81.38 102 LEU A C 1
ATOM 829 O O . LEU A 1 102 ? 4.638 -24.834 -21.910 1.00 81.38 102 LEU A O 1
ATOM 833 N N . HIS A 1 103 ? 4.726 -27.078 -21.989 1.00 80.69 103 HIS A N 1
ATOM 834 C CA . HIS A 1 103 ? 5.516 -27.153 -23.221 1.00 80.69 103 HIS A CA 1
ATOM 835 C C . HIS A 1 103 ? 4.793 -26.510 -24.408 1.00 80.69 103 HIS A C 1
ATOM 837 O O . HIS A 1 103 ? 5.370 -25.660 -25.081 1.00 80.69 103 HIS A O 1
ATOM 843 N N . ARG A 1 104 ? 3.515 -26.848 -24.624 1.00 83.62 104 ARG A N 1
ATOM 844 C CA . ARG A 1 104 ? 2.688 -26.254 -25.689 1.00 83.62 104 ARG A CA 1
ATOM 845 C C . ARG A 1 104 ? 2.507 -24.746 -25.519 1.00 83.62 104 ARG A C 1
ATOM 847 O O . ARG A 1 104 ? 2.404 -24.015 -26.499 1.00 83.62 104 ARG A O 1
ATOM 854 N N . HIS A 1 105 ? 2.431 -24.278 -24.277 1.00 85.50 105 HIS A N 1
ATOM 855 C CA . HIS A 1 105 ? 2.349 -22.854 -24.000 1.00 85.50 105 HIS A CA 1
ATOM 856 C C . HIS A 1 105 ? 3.641 -22.130 -24.387 1.00 85.50 105 HIS A C 1
ATOM 858 O O . HIS A 1 105 ? 3.572 -21.119 -25.084 1.00 85.50 105 HIS A O 1
ATOM 864 N N . LEU A 1 106 ? 4.803 -22.660 -23.986 1.00 83.50 106 LEU A N 1
ATOM 865 C CA . LEU A 1 106 ? 6.088 -22.069 -24.354 1.00 83.50 106 LEU A CA 1
ATOM 866 C C . LEU A 1 106 ? 6.316 -22.110 -25.866 1.00 83.50 106 LEU A C 1
ATOM 868 O O . LEU A 1 106 ? 6.692 -21.090 -26.421 1.00 83.50 106 LEU A O 1
ATOM 872 N N . SER A 1 107 ? 6.014 -23.215 -26.552 1.00 79.75 107 SER A N 1
ATOM 873 C CA . SER A 1 107 ? 6.220 -23.287 -28.005 1.00 79.75 107 SER A CA 1
ATOM 874 C C . SER A 1 107 ? 5.369 -22.279 -28.783 1.00 79.75 107 SER A C 1
ATOM 876 O O . SER A 1 107 ? 5.861 -21.665 -29.723 1.00 79.75 107 SER A O 1
ATOM 878 N N . LYS A 1 108 ? 4.108 -22.062 -28.380 1.00 80.88 108 LYS A N 1
ATOM 879 C CA . LYS A 1 108 ? 3.184 -21.169 -29.102 1.00 80.88 108 LYS A CA 1
ATOM 880 C C . LYS A 1 108 ? 3.279 -19.696 -28.709 1.00 80.88 108 LYS A C 1
ATOM 882 O O . LYS A 1 108 ? 2.933 -18.841 -29.515 1.00 80.88 108 LYS A O 1
ATOM 887 N N . ARG A 1 109 ? 3.635 -19.384 -27.459 1.00 80.06 109 ARG A N 1
ATOM 888 C CA . ARG A 1 109 ? 3.630 -18.000 -26.940 1.00 80.06 109 ARG A CA 1
ATOM 889 C C . ARG A 1 109 ? 5.028 -17.448 -26.689 1.00 80.06 109 ARG A C 1
ATOM 891 O O . ARG A 1 109 ? 5.189 -16.235 -26.667 1.00 80.06 109 ARG A O 1
ATOM 898 N N . HIS A 1 110 ? 6.017 -18.322 -26.516 1.00 83.88 110 HIS A N 1
ATOM 899 C CA . HIS A 1 110 ? 7.398 -17.964 -26.195 1.00 83.88 110 HIS A CA 1
ATOM 900 C C . HIS A 1 110 ? 8.396 -18.811 -27.008 1.00 83.88 110 HIS A C 1
ATOM 902 O O . HIS A 1 110 ? 9.210 -19.528 -26.416 1.00 83.88 110 HIS A O 1
ATOM 908 N N . PRO A 1 111 ? 8.348 -18.752 -28.354 1.00 77.62 111 PRO A N 1
ATOM 909 C CA . PRO A 1 111 ? 9.148 -19.623 -29.214 1.00 77.62 111 PRO A CA 1
ATOM 910 C C . PRO A 1 111 ? 10.652 -19.503 -28.938 1.00 77.62 111 PRO A C 1
ATOM 912 O O . PRO A 1 111 ? 11.319 -20.524 -28.837 1.00 77.62 111 PRO A O 1
ATOM 915 N N . GLY A 1 112 ? 11.179 -18.297 -28.683 1.00 76.44 112 GLY A N 1
ATOM 916 C CA . GLY A 1 112 ? 12.600 -18.110 -28.344 1.00 76.44 112 GLY A CA 1
ATOM 917 C C . GLY A 1 112 ? 13.032 -18.817 -27.050 1.00 76.44 112 GLY A C 1
ATOM 918 O O . GLY A 1 112 ? 14.096 -19.428 -26.990 1.00 76.44 112 GLY A O 1
ATOM 919 N N . VAL A 1 113 ? 12.171 -18.823 -26.030 1.00 77.62 113 VAL A N 1
ATOM 920 C CA . VAL A 1 113 ? 12.430 -19.509 -24.750 1.00 77.62 113 VAL A CA 1
ATOM 921 C C . VAL A 1 113 ? 12.267 -21.019 -24.893 1.00 77.62 113 VAL A C 1
ATOM 923 O O . VAL A 1 113 ? 12.994 -21.794 -24.271 1.00 77.62 113 VAL A O 1
ATOM 926 N N . PHE A 1 114 ? 11.337 -21.459 -25.740 1.00 80.12 114 PHE A N 1
ATOM 927 C CA . PHE A 1 114 ? 11.195 -22.866 -26.090 1.00 80.12 114 PHE A CA 1
ATOM 928 C C . PHE A 1 114 ? 12.428 -23.386 -26.844 1.00 80.12 114 PHE A C 1
ATOM 930 O O . PHE A 1 114 ? 12.945 -24.440 -26.479 1.00 80.12 114 PHE A O 1
ATOM 937 N N . SER A 1 115 ? 12.957 -22.625 -27.807 1.00 78.94 115 SER A N 1
ATOM 938 C CA . SER A 1 115 ? 14.195 -22.959 -28.524 1.00 78.94 115 SER A CA 1
ATOM 939 C C . SER A 1 115 ? 15.389 -23.087 -27.576 1.00 78.94 115 SER A C 1
ATOM 941 O O . SER A 1 115 ? 16.115 -24.076 -27.640 1.00 78.94 115 SER A O 1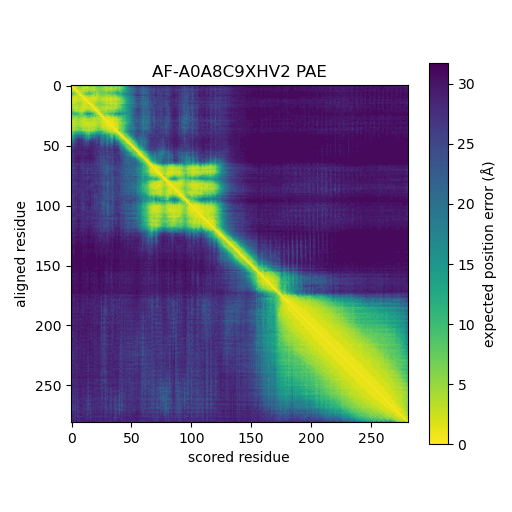
ATOM 943 N N . GLN A 1 116 ? 15.545 -22.164 -26.620 1.00 76.88 116 GLN A N 1
ATOM 944 C CA . GLN A 1 116 ? 16.586 -22.255 -25.586 1.00 76.88 116 GLN A CA 1
ATOM 945 C C . GLN A 1 116 ? 16.412 -23.486 -24.683 1.00 76.88 116 GLN A C 1
ATOM 947 O O . GLN A 1 116 ? 17.381 -24.171 -24.366 1.00 76.88 116 GLN A O 1
ATOM 952 N N . LEU A 1 117 ? 15.179 -23.814 -24.285 1.00 74.25 117 LEU A N 1
ATOM 953 C CA . LEU A 1 117 ? 14.897 -25.011 -23.486 1.00 74.25 117 LEU A CA 1
ATOM 954 C C . LEU A 1 117 ? 15.227 -26.315 -24.218 1.00 74.25 117 LEU A C 1
ATOM 956 O O . LEU A 1 117 ? 15.639 -27.281 -23.574 1.00 74.25 117 LEU A O 1
ATOM 960 N N . VAL A 1 118 ? 15.020 -26.353 -25.535 1.00 69.31 118 VAL A N 1
ATOM 961 C CA . VAL A 1 118 ? 15.364 -27.502 -26.381 1.00 69.31 118 VAL A CA 1
ATOM 962 C C . VAL A 1 118 ? 16.881 -27.587 -26.582 1.00 69.31 118 VAL A C 1
ATOM 964 O O . VAL A 1 118 ? 17.431 -28.676 -26.441 1.00 69.31 118 VAL A O 1
ATOM 967 N N . ALA A 1 119 ? 17.565 -26.457 -26.790 1.00 69.69 119 ALA A N 1
ATOM 968 C CA . ALA A 1 119 ? 19.023 -26.393 -26.935 1.00 69.69 119 ALA A CA 1
ATOM 969 C C . ALA A 1 119 ? 19.774 -26.833 -25.661 1.00 69.69 119 ALA A C 1
ATOM 971 O O . ALA A 1 119 ? 20.702 -27.635 -25.726 1.00 69.69 119 ALA A O 1
ATOM 972 N N . VAL A 1 120 ? 19.316 -26.409 -24.477 1.00 60.91 120 VAL A N 1
ATOM 973 C CA . VAL A 1 120 ? 19.897 -26.810 -23.174 1.00 60.91 120 VAL A CA 1
ATOM 974 C C . VAL A 1 120 ? 19.729 -28.312 -22.896 1.00 60.91 120 VAL A C 1
ATOM 976 O O . VAL A 1 120 ? 20.461 -28.885 -22.092 1.00 60.91 120 VAL A O 1
ATOM 979 N N . LYS A 1 121 ? 18.780 -28.983 -23.558 1.00 59.00 121 LYS A N 1
ATOM 980 C CA . LYS A 1 121 ? 18.622 -30.440 -23.458 1.00 59.00 121 LYS A CA 1
ATOM 981 C C . LYS A 1 121 ? 19.667 -31.201 -24.292 1.00 59.00 121 LYS A C 1
ATOM 983 O O . LYS A 1 121 ? 19.852 -32.387 -24.040 1.00 59.00 121 LYS A O 1
ATOM 988 N N . GLN A 1 122 ? 20.323 -30.541 -25.252 1.00 53.81 122 GLN A N 1
ATOM 989 C CA . GLN A 1 122 ? 21.297 -31.150 -26.167 1.00 53.81 122 GLN A CA 1
ATOM 990 C C . GLN A 1 122 ? 22.764 -30.890 -25.773 1.00 53.81 122 GLN A C 1
ATOM 992 O O . GLN A 1 122 ? 23.612 -31.706 -26.108 1.00 53.81 122 GLN A O 1
ATOM 997 N N . HIS A 1 123 ? 23.069 -29.848 -24.985 1.00 40.56 123 HIS A N 1
ATOM 998 C CA . HIS A 1 123 ? 24.414 -29.605 -24.436 1.00 40.56 123 HIS A CA 1
ATOM 999 C C . HIS A 1 123 ? 24.360 -29.119 -22.971 1.00 40.56 123 HIS A C 1
ATOM 1001 O O . HIS A 1 123 ? 23.805 -28.047 -22.712 1.00 40.56 123 HIS A O 1
ATOM 1007 N N . PRO A 1 124 ? 24.932 -29.852 -21.994 1.00 38.81 124 PRO A N 1
ATOM 1008 C CA . PRO A 1 124 ? 25.097 -29.357 -20.629 1.00 38.81 124 PRO A CA 1
ATOM 1009 C C . PRO A 1 124 ? 26.391 -28.521 -20.500 1.00 38.81 124 PRO A C 1
ATOM 1011 O O . PRO A 1 124 ? 27.461 -29.046 -20.800 1.00 38.81 124 PRO A O 1
ATOM 1014 N N . PRO A 1 125 ? 26.350 -27.253 -20.038 1.00 41.03 125 PRO A N 1
ATOM 1015 C CA . PRO A 1 125 ? 27.563 -26.477 -19.771 1.00 41.03 125 PRO A CA 1
ATOM 1016 C C . PRO A 1 125 ? 28.093 -26.714 -18.337 1.00 41.03 125 PRO A C 1
ATOM 1018 O O . PRO A 1 125 ? 27.287 -26.934 -17.423 1.00 41.03 125 PRO A O 1
ATOM 1021 N N . PRO A 1 126 ? 29.422 -26.650 -18.107 1.00 38.44 126 PRO A N 1
ATOM 1022 C CA . PRO A 1 126 ? 30.019 -26.778 -16.779 1.00 38.44 126 PRO A CA 1
ATOM 1023 C C . PRO A 1 126 ? 29.949 -25.457 -15.980 1.00 38.44 126 PRO A C 1
ATOM 1025 O O . PRO A 1 126 ? 29.763 -24.390 -16.572 1.00 38.44 126 PRO A O 1
ATOM 1028 N N . PRO A 1 127 ? 30.067 -25.498 -14.636 1.00 43.16 127 PRO A N 1
ATOM 1029 C CA . PRO A 1 127 ? 29.811 -24.344 -13.784 1.00 43.16 127 PRO A CA 1
ATOM 1030 C C . PRO A 1 127 ? 31.095 -23.665 -13.255 1.00 43.16 127 PRO A C 1
ATOM 1032 O O . PRO A 1 127 ? 32.037 -24.341 -12.861 1.00 43.16 127 PRO A O 1
ATOM 1035 N N . HIS A 1 128 ? 31.021 -22.331 -13.139 1.00 35.50 128 HIS A N 1
ATOM 1036 C CA . HIS A 1 128 ? 31.898 -21.396 -12.406 1.00 35.50 128 HIS A CA 1
ATOM 1037 C C . HIS A 1 128 ? 33.336 -21.182 -12.915 1.00 35.50 128 HIS A C 1
ATOM 1039 O O . HIS A 1 128 ? 34.138 -22.103 -12.926 1.00 35.50 128 HIS A O 1
ATOM 1045 N N . SER A 1 129 ? 33.712 -19.919 -13.152 1.00 29.39 129 SER A N 1
ATOM 1046 C CA . SER A 1 129 ? 34.802 -19.307 -12.377 1.00 29.39 129 SER A CA 1
ATOM 1047 C C . SER A 1 129 ? 34.794 -17.781 -12.496 1.00 29.39 129 SER A C 1
ATOM 1049 O O . SER A 1 129 ? 34.503 -17.213 -13.545 1.00 29.39 129 SER A O 1
ATOM 1051 N N . SER A 1 130 ? 35.082 -17.143 -11.374 1.00 41.50 130 SER A N 1
ATOM 1052 C CA . SER A 1 130 ? 35.137 -15.710 -11.122 1.00 41.50 130 SER A CA 1
ATOM 1053 C C . SER A 1 130 ? 36.534 -15.387 -10.602 1.00 41.50 130 SER A C 1
ATOM 1055 O O . SER A 1 130 ? 36.863 -15.864 -9.525 1.00 41.50 130 SER A O 1
ATOM 1057 N N . GLN A 1 131 ? 37.318 -14.611 -11.351 1.00 34.12 131 GLN A N 1
ATOM 1058 C CA . GLN A 1 131 ? 38.531 -13.846 -10.984 1.00 34.12 131 GLN A CA 1
ATOM 1059 C C . GLN A 1 131 ? 39.149 -13.411 -12.329 1.00 34.12 131 GLN A C 1
ATOM 1061 O O . GLN A 1 131 ? 39.125 -14.188 -13.273 1.00 34.12 131 GLN A O 1
ATOM 1066 N N . GLY A 1 132 ? 39.609 -12.188 -12.569 1.00 29.48 132 GLY A N 1
ATOM 1067 C CA . GLY A 1 132 ? 40.269 -11.242 -11.681 1.00 29.48 132 GLY A CA 1
ATOM 1068 C C . GLY A 1 132 ? 41.685 -11.013 -12.222 1.00 29.48 132 GLY A C 1
ATOM 1069 O O . GLY A 1 132 ? 42.434 -11.975 -12.337 1.00 29.48 132 GLY A O 1
ATOM 1070 N N . SER A 1 133 ? 42.009 -9.743 -12.496 1.00 36.06 133 SER A N 1
ATOM 1071 C CA . SER A 1 133 ? 43.359 -9.156 -12.632 1.00 36.06 133 SER A CA 1
ATOM 1072 C C . SER A 1 133 ? 44.049 -9.146 -14.010 1.00 36.06 133 SER A C 1
ATOM 1074 O O . SER A 1 133 ? 44.531 -10.154 -14.507 1.00 36.06 133 SER A O 1
ATOM 1076 N N . ASN A 1 134 ? 44.124 -7.930 -14.568 1.00 34.00 134 ASN A N 1
ATOM 1077 C CA . ASN A 1 134 ? 45.318 -7.179 -14.999 1.00 34.00 134 ASN A CA 1
ATOM 1078 C C . ASN A 1 134 ? 46.651 -7.937 -15.175 1.00 34.00 134 ASN A C 1
ATOM 1080 O O . ASN A 1 134 ? 47.139 -8.520 -14.212 1.00 34.00 134 ASN A O 1
ATOM 1084 N N . ALA A 1 135 ? 47.334 -7.718 -16.305 1.00 31.11 135 ALA A N 1
ATOM 1085 C CA . ALA A 1 135 ? 48.578 -6.930 -16.397 1.00 31.11 135 ALA A CA 1
ATOM 1086 C C . ALA A 1 135 ? 49.192 -7.023 -17.807 1.00 31.11 135 ALA A C 1
ATOM 1088 O O . ALA A 1 135 ? 49.111 -8.050 -18.475 1.00 31.11 135 ALA A O 1
ATOM 1089 N N . ASN A 1 136 ? 49.806 -5.914 -18.218 1.00 39.72 136 ASN A N 1
ATOM 1090 C CA . ASN A 1 136 ? 50.663 -5.761 -19.392 1.00 39.72 136 ASN A CA 1
ATOM 1091 C C . ASN A 1 136 ? 51.928 -6.630 -19.274 1.00 39.72 136 ASN A C 1
ATOM 1093 O O . ASN A 1 136 ? 52.375 -6.902 -18.159 1.00 39.72 136 ASN A O 1
ATOM 1097 N N . GLY A 1 137 ? 52.570 -6.953 -20.398 1.00 29.88 137 GLY A N 1
ATOM 1098 C CA . GLY A 1 137 ? 53.922 -7.510 -20.386 1.00 29.88 137 GLY A CA 1
ATOM 1099 C C . GLY A 1 137 ? 54.356 -8.072 -21.733 1.00 29.88 137 GLY A C 1
ATOM 1100 O O . GLY A 1 137 ? 53.849 -9.099 -22.165 1.00 29.88 137 GLY A O 1
ATOM 1101 N N . ASP A 1 138 ? 55.291 -7.361 -22.355 1.00 33.00 138 ASP A N 1
ATOM 1102 C CA . ASP A 1 138 ? 56.066 -7.699 -23.546 1.00 33.00 138 ASP A CA 1
ATOM 1103 C C . ASP A 1 138 ? 56.700 -9.100 -23.562 1.00 33.00 138 ASP A C 1
ATOM 1105 O O . ASP A 1 138 ? 57.007 -9.684 -22.523 1.00 33.00 138 ASP A O 1
ATOM 1109 N N . THR A 1 139 ? 57.108 -9.476 -24.781 1.00 34.53 139 THR A N 1
ATOM 1110 C CA . THR A 1 139 ? 58.317 -10.252 -25.139 1.00 34.53 139 THR A CA 1
ATOM 1111 C C . THR A 1 139 ? 58.060 -11.643 -25.718 1.00 34.53 139 THR A C 1
ATOM 1113 O O . THR A 1 139 ? 57.714 -12.589 -25.016 1.00 34.53 139 THR A O 1
ATOM 1116 N N . SER A 1 140 ? 58.372 -11.788 -27.009 1.00 34.72 140 SER A N 1
ATOM 1117 C CA . SER A 1 140 ? 58.968 -12.996 -27.602 1.00 34.72 140 SER A CA 1
ATOM 1118 C C . SER A 1 140 ? 59.761 -12.604 -28.863 1.00 34.72 140 SER A C 1
ATOM 1120 O O . SER A 1 140 ? 59.198 -12.445 -29.940 1.00 34.72 140 SER A O 1
ATOM 1122 N N . THR A 1 141 ? 61.034 -12.263 -28.637 1.00 33.56 141 THR A N 1
ATOM 1123 C CA . THR A 1 141 ? 62.295 -12.815 -29.202 1.00 33.56 141 THR A CA 1
ATOM 1124 C C . THR A 1 141 ? 62.260 -13.696 -30.483 1.00 33.56 141 THR A C 1
ATOM 1126 O O . THR A 1 141 ? 61.260 -14.356 -30.738 1.00 33.56 141 THR A O 1
ATOM 1129 N N . PRO A 1 142 ? 63.430 -13.981 -31.105 1.00 45.81 142 PRO A N 1
ATOM 1130 C CA . PRO A 1 142 ? 64.213 -13.243 -32.112 1.00 45.81 142 PRO A CA 1
ATOM 1131 C C . PRO A 1 142 ? 64.165 -13.944 -33.505 1.00 45.81 142 PRO A C 1
ATOM 1133 O O . PRO A 1 142 ? 63.463 -14.942 -33.672 1.00 45.81 142 PRO A O 1
ATOM 1136 N N . PRO A 1 143 ? 64.965 -13.511 -34.497 1.00 40.34 143 PRO A N 1
ATOM 1137 C CA . PRO A 1 143 ? 65.934 -14.496 -34.978 1.00 40.34 143 PRO A CA 1
ATOM 1138 C C . PRO A 1 143 ? 67.349 -13.952 -35.168 1.00 40.34 143 PRO A C 1
ATOM 1140 O O . PRO A 1 143 ? 67.609 -12.757 -35.289 1.00 40.34 143 PRO A O 1
ATOM 1143 N N . GLU A 1 144 ? 68.243 -14.924 -35.128 1.00 30.25 144 GLU A N 1
ATOM 1144 C CA . GLU A 1 144 ? 69.685 -14.850 -35.067 1.00 30.25 144 GLU A CA 1
ATOM 1145 C C . GLU A 1 144 ? 70.312 -14.265 -36.339 1.00 30.25 144 GLU A C 1
ATOM 1147 O O . GLU A 1 144 ? 69.876 -14.485 -37.468 1.00 30.25 144 GLU A O 1
ATOM 1152 N N . THR A 1 145 ? 71.398 -13.538 -36.104 1.00 44.12 145 THR A N 1
ATOM 1153 C CA . THR A 1 145 ? 72.486 -13.245 -37.036 1.00 44.12 145 THR A CA 1
ATOM 1154 C C . THR A 1 145 ? 73.033 -14.521 -37.675 1.00 44.12 145 THR A C 1
ATOM 1156 O O . THR A 1 145 ? 73.276 -15.448 -36.918 1.00 44.12 145 THR A O 1
ATOM 1159 N N . VAL A 1 146 ? 73.328 -14.533 -38.983 1.00 40.56 146 VAL A N 1
ATOM 1160 C CA . VAL A 1 146 ? 74.663 -14.794 -39.586 1.00 40.56 146 VAL A CA 1
ATOM 1161 C C . VAL A 1 146 ? 74.567 -14.476 -41.087 1.00 40.56 146 VAL A C 1
ATOM 1163 O O . VAL A 1 146 ? 73.662 -14.971 -41.754 1.00 40.56 146 VAL A O 1
ATOM 1166 N N . GLY A 1 147 ? 75.513 -13.709 -41.640 1.00 33.81 147 GLY A N 1
ATOM 1167 C CA . GLY A 1 147 ? 75.679 -13.625 -43.096 1.00 33.81 147 GLY A CA 1
ATOM 1168 C C . GLY A 1 147 ? 76.408 -12.385 -43.591 1.00 33.81 147 GLY A C 1
ATOM 1169 O O . GLY A 1 147 ? 75.855 -11.630 -44.378 1.00 33.81 147 GLY A O 1
ATOM 1170 N N . ASP A 1 148 ? 77.624 -12.184 -43.096 1.00 36.72 148 ASP A N 1
ATOM 1171 C CA . ASP A 1 148 ? 78.608 -11.240 -43.620 1.00 36.72 148 ASP A CA 1
ATOM 1172 C C . ASP A 1 148 ? 78.983 -11.587 -45.076 1.00 36.72 148 ASP A C 1
ATOM 1174 O O . ASP A 1 148 ? 79.302 -12.737 -45.395 1.00 36.72 148 ASP A O 1
ATOM 1178 N N . SER A 1 149 ? 78.910 -10.600 -45.965 1.00 39.91 149 SER A N 1
ATOM 1179 C CA . SER A 1 149 ? 79.653 -10.556 -47.226 1.00 39.91 149 SER A CA 1
ATOM 1180 C C . SER A 1 149 ? 79.638 -9.126 -47.742 1.00 39.91 149 SER A C 1
ATOM 1182 O O . SER A 1 149 ? 78.718 -8.692 -48.438 1.00 39.91 149 SER A O 1
ATOM 1184 N N . ASP A 1 150 ? 80.696 -8.407 -47.383 1.00 43.06 150 ASP A N 1
ATOM 1185 C CA . ASP A 1 150 ? 81.130 -7.182 -48.033 1.00 43.06 150 ASP A CA 1
ATOM 1186 C C . ASP A 1 150 ? 81.175 -7.364 -49.554 1.00 43.06 150 ASP A C 1
ATOM 1188 O O . ASP A 1 150 ? 81.971 -8.118 -50.115 1.00 43.06 150 ASP A O 1
ATOM 1192 N N . THR A 1 151 ? 80.323 -6.628 -50.260 1.00 39.59 151 THR A N 1
ATOM 1193 C CA . THR A 1 151 ? 80.559 -6.297 -51.664 1.00 39.59 151 THR A CA 1
ATOM 1194 C C . THR A 1 151 ? 80.267 -4.818 -51.838 1.00 39.59 151 THR A C 1
ATOM 1196 O O . THR A 1 151 ? 79.137 -4.399 -52.090 1.00 39.59 151 THR A O 1
ATOM 1199 N N . HIS A 1 152 ? 81.313 -4.009 -51.662 1.00 46.00 152 HIS A N 1
ATOM 1200 C CA . HIS A 1 152 ? 81.304 -2.593 -52.001 1.00 46.00 152 HIS A CA 1
ATOM 1201 C C . HIS A 1 152 ? 81.055 -2.445 -53.505 1.00 46.00 152 HIS A C 1
ATOM 1203 O O . HIS A 1 152 ? 81.970 -2.514 -54.322 1.00 46.00 152 HIS A O 1
ATOM 1209 N N . THR A 1 153 ? 79.792 -2.252 -53.863 1.00 53.56 153 THR A N 1
ATOM 1210 C CA . THR A 1 153 ? 79.387 -1.797 -55.193 1.00 53.56 153 THR A CA 1
ATOM 1211 C C . THR A 1 153 ? 79.096 -0.305 -55.050 1.00 53.56 153 THR A C 1
ATOM 1213 O O . THR A 1 153 ? 78.455 0.065 -54.064 1.00 53.56 153 THR A O 1
ATOM 1216 N N . PRO A 1 154 ? 79.570 0.579 -55.946 1.00 51.84 154 PRO A N 1
ATOM 1217 C CA . PRO A 1 154 ? 79.277 2.001 -55.844 1.00 51.84 154 PRO A CA 1
ATOM 1218 C C . PRO A 1 154 ? 77.795 2.185 -56.168 1.00 51.84 154 PRO A C 1
ATOM 1220 O O . PRO A 1 154 ? 77.395 2.224 -57.329 1.00 51.84 154 PRO A O 1
ATOM 1223 N N . VAL A 1 155 ? 76.963 2.198 -55.130 1.00 51.94 155 VAL A N 1
ATOM 1224 C CA . VAL A 1 155 ? 75.540 2.490 -55.262 1.00 51.94 155 VAL A CA 1
ATOM 1225 C C . VAL A 1 155 ? 75.459 3.980 -55.545 1.00 51.94 155 VAL A C 1
ATOM 1227 O O . VAL A 1 155 ? 75.878 4.791 -54.720 1.00 51.94 155 VAL A O 1
ATOM 1230 N N . ASN A 1 156 ? 75.009 4.344 -56.742 1.00 63.38 156 ASN A N 1
ATOM 1231 C CA . ASN A 1 156 ? 74.877 5.745 -57.100 1.00 63.38 156 ASN A CA 1
ATOM 1232 C C . ASN A 1 156 ? 73.857 6.386 -56.151 1.00 63.38 156 ASN A C 1
ATOM 1234 O O . ASN A 1 156 ? 72.807 5.799 -55.886 1.00 63.38 156 ASN A O 1
ATOM 1238 N N . ASP A 1 157 ? 74.113 7.614 -55.695 1.00 60.19 157 ASP A N 1
ATOM 1239 C CA . ASP A 1 157 ? 73.166 8.369 -54.859 1.00 60.19 157 ASP A CA 1
ATOM 1240 C C . ASP A 1 157 ? 71.768 8.455 -55.508 1.00 60.19 157 ASP A C 1
ATOM 1242 O O . ASP A 1 157 ? 70.753 8.568 -54.825 1.00 60.19 157 ASP A O 1
ATOM 1246 N N . ALA A 1 158 ? 71.690 8.337 -56.837 1.00 64.00 158 ALA A N 1
ATOM 1247 C CA . ALA A 1 158 ? 70.446 8.248 -57.595 1.00 64.00 158 ALA A CA 1
ATOM 1248 C C . ALA A 1 158 ? 69.593 7.005 -57.263 1.00 64.00 158 ALA A C 1
ATOM 1250 O O . ALA A 1 158 ? 68.370 7.117 -57.211 1.00 64.00 158 ALA A O 1
ATOM 1251 N N . ASP A 1 159 ? 70.203 5.849 -56.994 1.00 66.12 159 ASP A N 1
ATOM 1252 C CA . ASP A 1 159 ? 69.490 4.590 -56.736 1.00 66.12 159 ASP A CA 1
ATOM 1253 C C . ASP A 1 159 ? 68.941 4.538 -55.305 1.00 66.12 159 ASP A C 1
ATOM 1255 O O . ASP A 1 159 ? 67.818 4.083 -55.078 1.00 66.12 159 ASP A O 1
ATOM 1259 N N . ILE A 1 160 ? 69.683 5.101 -54.345 1.00 68.56 160 ILE A N 1
ATOM 1260 C CA . ILE A 1 160 ? 69.215 5.289 -52.964 1.00 68.56 160 ILE A CA 1
ATOM 1261 C C . ILE A 1 160 ? 68.068 6.303 -52.940 1.00 68.56 160 ILE A C 1
ATOM 1263 O O . ILE A 1 160 ? 67.027 6.042 -52.340 1.00 68.56 160 ILE A O 1
ATOM 1267 N N . ASN A 1 161 ? 68.205 7.423 -53.655 1.00 72.25 161 ASN A N 1
ATOM 1268 C CA . ASN A 1 161 ? 67.131 8.407 -53.776 1.00 72.25 161 ASN A CA 1
ATOM 1269 C C . ASN A 1 161 ? 65.903 7.837 -54.510 1.00 72.25 161 ASN A C 1
ATOM 1271 O O . ASN A 1 161 ? 64.778 8.150 -54.136 1.00 72.25 161 ASN A O 1
ATOM 1275 N N . SER A 1 162 ? 66.088 6.956 -55.498 1.00 75.69 162 SER A N 1
ATOM 1276 C CA . SER A 1 162 ? 65.000 6.257 -56.197 1.00 75.69 162 SER A CA 1
ATOM 1277 C C . SER A 1 162 ? 64.259 5.270 -55.288 1.00 75.69 162 SER A C 1
ATOM 1279 O O . SER A 1 162 ? 63.029 5.263 -55.259 1.00 75.69 162 SER A O 1
ATOM 1281 N N . ALA A 1 163 ? 64.979 4.493 -54.473 1.00 76.75 163 ALA A N 1
ATOM 1282 C CA . ALA A 1 163 ? 64.375 3.584 -53.499 1.00 76.75 163 ALA A CA 1
ATOM 1283 C C . ALA A 1 163 ? 63.653 4.339 -52.370 1.00 76.75 163 ALA A C 1
ATOM 1285 O O . ALA A 1 163 ? 62.538 3.972 -51.998 1.00 76.75 163 ALA A O 1
ATOM 1286 N N . ILE A 1 164 ? 64.245 5.428 -51.865 1.00 72.31 164 ILE A N 1
ATOM 1287 C CA . ILE A 1 164 ? 63.615 6.307 -50.872 1.00 72.31 164 ILE A CA 1
ATOM 1288 C C . ILE A 1 164 ? 62.358 6.955 -51.459 1.00 72.31 164 ILE A C 1
ATOM 1290 O O . ILE A 1 164 ? 61.324 6.943 -50.798 1.00 72.31 164 ILE A O 1
ATOM 1294 N N . ASN A 1 165 ? 62.400 7.438 -52.705 1.00 71.19 165 ASN A N 1
ATOM 1295 C CA . ASN A 1 165 ? 61.226 7.987 -53.385 1.00 71.19 165 ASN A CA 1
ATOM 1296 C C . ASN A 1 165 ? 60.159 6.912 -53.642 1.00 71.19 165 ASN A C 1
ATOM 1298 O O . ASN A 1 165 ? 58.986 7.173 -53.419 1.00 71.19 165 ASN A O 1
ATOM 1302 N N . GLY A 1 166 ? 60.533 5.685 -54.014 1.00 69.50 166 GLY A N 1
ATOM 1303 C CA . GLY A 1 166 ? 59.590 4.573 -54.182 1.00 69.50 166 GLY A CA 1
ATOM 1304 C C . GLY A 1 166 ? 58.893 4.163 -52.878 1.00 69.50 166 GLY A C 1
ATOM 1305 O O . GLY A 1 166 ? 57.695 3.884 -52.875 1.00 69.50 166 GLY A O 1
ATOM 1306 N N . ILE A 1 167 ? 59.613 4.182 -51.752 1.00 69.06 167 ILE A N 1
ATOM 1307 C CA . ILE A 1 167 ? 59.044 3.942 -50.415 1.00 69.06 167 ILE A CA 1
ATOM 1308 C C . ILE A 1 167 ? 58.180 5.132 -49.970 1.00 69.06 167 ILE A C 1
ATOM 1310 O O . ILE A 1 167 ? 57.123 4.934 -49.372 1.00 69.06 167 ILE A O 1
ATOM 1314 N N . LEU A 1 168 ? 58.595 6.363 -50.283 1.00 63.66 168 LEU A N 1
ATOM 1315 C CA . LEU A 1 168 ? 57.858 7.585 -49.967 1.00 63.66 168 LEU A CA 1
ATOM 1316 C C . LEU A 1 168 ? 56.538 7.664 -50.754 1.00 63.66 168 LEU A C 1
ATOM 1318 O O . LEU A 1 168 ? 55.513 7.981 -50.162 1.00 63.66 168 LEU A O 1
ATOM 1322 N N . GLU A 1 169 ? 56.530 7.281 -52.031 1.00 59.66 169 GLU A N 1
ATOM 1323 C CA . GLU A 1 169 ? 55.334 7.175 -52.881 1.00 59.66 169 GLU A CA 1
ATOM 1324 C C . GLU A 1 169 ? 54.398 6.046 -52.416 1.00 59.66 169 GLU A C 1
ATOM 1326 O O . GLU A 1 169 ? 53.185 6.238 -52.321 1.00 59.66 169 GLU A O 1
ATOM 1331 N N . ALA A 1 170 ? 54.946 4.893 -52.012 1.00 59.69 170 ALA A N 1
ATOM 1332 C CA . ALA A 1 170 ? 54.162 3.809 -51.411 1.00 59.69 170 ALA A CA 1
ATOM 1333 C C . ALA A 1 170 ? 53.551 4.197 -50.047 1.00 59.69 170 ALA A C 1
ATOM 1335 O O . ALA A 1 170 ? 52.462 3.739 -49.703 1.00 59.69 170 ALA A O 1
ATOM 1336 N N . ALA A 1 171 ? 54.215 5.068 -49.277 1.00 58.22 171 ALA A N 1
ATOM 1337 C CA . ALA A 1 171 ? 53.702 5.609 -48.018 1.00 58.22 171 ALA A CA 1
ATOM 1338 C C . ALA A 1 171 ? 52.716 6.783 -48.216 1.00 58.22 171 ALA A C 1
ATOM 1340 O O . ALA A 1 171 ? 51.825 6.991 -47.389 1.00 58.22 171 ALA A O 1
ATOM 1341 N N . GLN A 1 172 ? 52.850 7.549 -49.304 1.00 55.03 172 GLN A N 1
ATOM 1342 C CA . GLN A 1 172 ? 51.980 8.684 -49.650 1.00 55.03 172 GLN A CA 1
ATOM 1343 C C . GLN A 1 172 ? 50.696 8.251 -50.386 1.00 55.03 172 GLN A C 1
ATOM 1345 O O . GLN A 1 172 ? 49.661 8.933 -50.313 1.00 55.03 172 GLN A O 1
ATOM 1350 N N . GLY A 1 173 ? 50.722 7.082 -51.025 1.00 57.78 173 GLY A N 1
ATOM 1351 C CA . GLY A 1 173 ? 49.613 6.488 -51.758 1.00 57.78 173 GLY A CA 1
ATOM 1352 C C . GLY A 1 173 ? 48.883 5.377 -51.005 1.00 57.78 173 GLY A C 1
ATOM 1353 O O . GLY A 1 173 ? 48.816 4.261 -51.507 1.00 57.78 173 GLY A O 1
ATOM 1354 N N . THR A 1 174 ? 48.235 5.667 -49.867 1.00 56.78 174 THR A N 1
ATOM 1355 C CA . THR A 1 174 ? 47.006 4.896 -49.578 1.00 56.78 174 THR A CA 1
ATOM 1356 C C . THR A 1 174 ? 46.067 5.152 -50.748 1.00 56.78 174 THR A C 1
ATOM 1358 O O . THR A 1 174 ? 45.829 6.317 -51.102 1.00 56.78 174 THR A O 1
ATOM 1361 N N . SER A 1 175 ? 45.612 4.085 -51.404 1.00 70.44 175 SER A N 1
ATOM 1362 C CA . SER A 1 175 ? 44.748 4.185 -52.582 1.00 70.44 175 SER A CA 1
ATOM 1363 C C . SER A 1 175 ? 43.594 5.137 -52.259 1.00 70.44 175 SER A C 1
ATOM 1365 O O . SER A 1 175 ? 43.073 5.112 -51.141 1.00 70.44 175 SER A O 1
ATOM 1367 N N . GLU A 1 176 ? 43.177 6.006 -53.189 1.00 69.50 176 GLU A N 1
ATOM 1368 C CA . GLU A 1 176 ? 42.036 6.905 -52.937 1.00 69.50 176 GLU A CA 1
ATOM 1369 C C . GLU A 1 176 ? 40.817 6.130 -52.406 1.00 69.50 176 GLU A C 1
ATOM 1371 O O . GLU A 1 176 ? 40.110 6.612 -51.518 1.00 69.50 176 GLU A O 1
ATOM 1376 N N . GLY A 1 177 ? 40.648 4.879 -52.850 1.00 74.62 177 GLY A N 1
ATOM 1377 C CA . GLY A 1 177 ? 39.661 3.945 -52.315 1.00 74.62 177 GLY A CA 1
ATOM 1378 C C . GLY A 1 177 ? 39.790 3.700 -50.806 1.00 74.62 177 GLY A C 1
ATOM 1379 O O . GLY A 1 177 ? 38.795 3.787 -50.092 1.00 74.62 177 GLY A O 1
ATOM 1380 N N . GLU A 1 178 ? 40.996 3.466 -50.288 1.00 79.12 178 GLU A N 1
ATOM 1381 C CA . GLU A 1 178 ? 41.256 3.254 -48.855 1.00 79.12 178 GLU A CA 1
ATOM 1382 C C . GLU A 1 178 ? 40.973 4.518 -48.034 1.00 79.12 178 GLU A C 1
ATOM 1384 O O . GLU A 1 178 ? 40.342 4.449 -46.979 1.00 79.12 178 GLU A O 1
ATOM 1389 N N . LYS A 1 179 ? 41.340 5.699 -48.548 1.00 81.06 179 LYS A N 1
ATOM 1390 C CA . LYS A 1 179 ? 41.024 6.990 -47.905 1.00 81.06 179 LYS A CA 1
ATOM 1391 C C . LYS A 1 179 ? 39.510 7.220 -47.818 1.00 81.06 179 LYS A C 1
ATOM 1393 O O . LYS A 1 179 ? 39.014 7.713 -46.801 1.00 81.06 179 LYS A O 1
ATOM 1398 N N . HIS A 1 180 ? 38.762 6.846 -48.858 1.00 83.56 180 HIS A N 1
ATOM 1399 C CA . HIS A 1 180 ? 37.298 6.900 -48.857 1.00 83.56 180 HIS A CA 1
ATOM 1400 C C . HIS A 1 180 ? 36.673 5.913 -47.865 1.00 83.56 180 HIS A C 1
ATOM 1402 O O . HIS A 1 180 ? 35.745 6.293 -47.144 1.00 83.56 180 HIS A O 1
ATOM 1408 N N . VAL A 1 181 ? 37.191 4.683 -47.780 1.00 89.56 181 VAL A N 1
ATOM 1409 C CA . VAL A 1 181 ? 36.726 3.690 -46.800 1.00 89.56 181 VAL A CA 1
ATOM 1410 C C . VAL A 1 181 ? 36.971 4.188 -45.376 1.00 89.56 181 VAL A C 1
ATOM 1412 O O . VAL A 1 181 ? 36.023 4.250 -44.598 1.00 89.56 181 VAL A O 1
ATOM 1415 N N . LEU A 1 182 ? 38.177 4.664 -45.056 1.00 89.38 182 LEU A N 1
ATOM 1416 C CA . LEU A 1 182 ? 38.511 5.182 -43.723 1.00 89.38 182 LEU A CA 1
ATOM 1417 C C . LEU A 1 182 ? 37.668 6.408 -43.328 1.00 89.38 182 LEU A C 1
ATOM 1419 O O . LEU A 1 182 ? 37.298 6.565 -42.161 1.00 89.38 182 LEU A O 1
ATOM 1423 N N . ARG A 1 183 ? 37.328 7.283 -44.287 1.00 91.44 183 ARG A N 1
ATOM 1424 C CA . ARG A 1 183 ? 36.398 8.403 -44.053 1.00 91.44 183 ARG A CA 1
ATOM 1425 C C . ARG A 1 183 ? 35.009 7.889 -43.676 1.00 91.44 183 ARG A C 1
ATOM 1427 O O . ARG A 1 183 ? 34.456 8.319 -42.666 1.00 91.44 183 ARG A O 1
ATOM 1434 N N . ARG A 1 184 ? 34.473 6.941 -44.449 1.00 93.31 184 ARG A N 1
ATOM 1435 C CA . ARG A 1 184 ? 33.154 6.348 -44.196 1.00 93.31 184 ARG A CA 1
ATOM 1436 C C . ARG A 1 184 ? 33.117 5.574 -42.878 1.00 93.31 184 ARG A C 1
ATOM 1438 O O . ARG A 1 184 ? 32.144 5.670 -42.137 1.00 93.31 184 ARG A O 1
ATOM 1445 N N . GLU A 1 185 ? 34.176 4.840 -42.553 1.00 95.00 185 GLU A N 1
ATOM 1446 C CA . GLU A 1 185 ? 34.316 4.142 -41.273 1.00 95.00 185 GLU A CA 1
ATOM 1447 C C . GLU A 1 185 ? 34.318 5.117 -40.094 1.00 95.00 185 GLU A C 1
ATOM 1449 O O . GLU A 1 185 ? 33.610 4.895 -39.111 1.00 95.00 185 GLU A O 1
ATOM 1454 N N . ARG A 1 186 ? 35.030 6.246 -40.202 1.00 96.12 186 ARG A N 1
ATOM 1455 C CA . ARG A 1 186 ? 35.004 7.306 -39.183 1.00 96.12 186 ARG A CA 1
ATOM 1456 C C . ARG A 1 186 ? 33.601 7.877 -38.985 1.00 96.12 186 ARG A C 1
ATOM 1458 O O . ARG A 1 186 ? 33.158 8.001 -37.845 1.00 96.12 186 ARG A O 1
ATOM 1465 N N . GLU A 1 187 ? 32.891 8.179 -40.070 1.00 96.44 187 GLU A N 1
ATOM 1466 C CA . GLU A 1 187 ? 31.512 8.684 -40.016 1.00 96.44 187 GLU A CA 1
ATOM 1467 C C . GLU A 1 187 ? 30.562 7.687 -39.333 1.00 96.44 187 GLU A C 1
ATOM 1469 O O . GLU A 1 187 ? 29.743 8.085 -38.500 1.00 96.44 187 GLU A O 1
ATOM 1474 N N . LEU A 1 188 ? 30.704 6.388 -39.627 1.00 97.25 188 LEU A N 1
ATOM 1475 C CA . LEU A 1 188 ? 29.938 5.317 -38.982 1.00 97.25 188 LEU A CA 1
ATOM 1476 C C . LEU A 1 188 ? 30.258 5.199 -37.487 1.00 97.25 188 LEU A C 1
ATOM 1478 O O . LEU A 1 188 ? 29.343 5.062 -36.675 1.00 97.25 188 LEU A O 1
ATOM 1482 N N . ILE A 1 189 ? 31.533 5.299 -37.103 1.00 97.06 189 ILE A N 1
ATOM 1483 C CA . ILE A 1 189 ? 31.955 5.283 -35.694 1.00 97.06 189 ILE A CA 1
ATOM 1484 C C . ILE A 1 189 ? 31.372 6.484 -34.945 1.00 97.06 189 ILE A C 1
ATOM 1486 O O . ILE A 1 189 ? 30.867 6.345 -33.829 1.00 97.06 189 ILE A O 1
ATOM 1490 N N . GLU A 1 190 ? 31.411 7.673 -35.540 1.00 97.56 190 GLU A N 1
ATOM 1491 C CA . GLU A 1 190 ? 30.821 8.869 -34.942 1.00 97.56 190 GLU A CA 1
ATOM 1492 C C . GLU A 1 190 ? 29.296 8.777 -34.842 1.00 97.56 190 GLU A C 1
ATOM 1494 O O . GLU A 1 190 ? 28.726 9.180 -33.826 1.00 97.56 190 GLU A O 1
ATOM 1499 N N . ALA A 1 191 ? 28.629 8.212 -35.852 1.00 97.69 191 ALA A N 1
ATOM 1500 C CA . ALA A 1 191 ? 27.195 7.947 -35.809 1.00 97.69 191 ALA A CA 1
ATOM 1501 C C . ALA A 1 191 ? 26.841 6.967 -34.682 1.00 97.69 191 ALA A C 1
ATOM 1503 O O . ALA A 1 191 ? 25.939 7.252 -33.896 1.00 97.69 191 ALA A O 1
ATOM 1504 N N . LEU A 1 192 ? 27.598 5.876 -34.529 1.00 98.19 192 LEU A N 1
ATOM 1505 C CA . LEU A 1 192 ? 27.403 4.917 -33.443 1.00 98.19 192 LEU A CA 1
ATOM 1506 C C . LEU A 1 192 ? 27.599 5.569 -32.067 1.00 98.19 192 LEU A C 1
ATOM 1508 O O . LEU A 1 192 ? 26.785 5.360 -31.173 1.00 98.19 192 LEU A O 1
ATOM 1512 N N . ARG A 1 193 ? 28.624 6.414 -31.899 1.00 98.12 193 ARG A N 1
ATOM 1513 C CA . ARG A 1 193 ? 28.844 7.170 -30.651 1.00 98.12 193 ARG A CA 1
ATOM 1514 C C . ARG A 1 193 ? 27.685 8.119 -30.336 1.00 98.12 193 ARG A C 1
ATOM 1516 O O . ARG A 1 193 ? 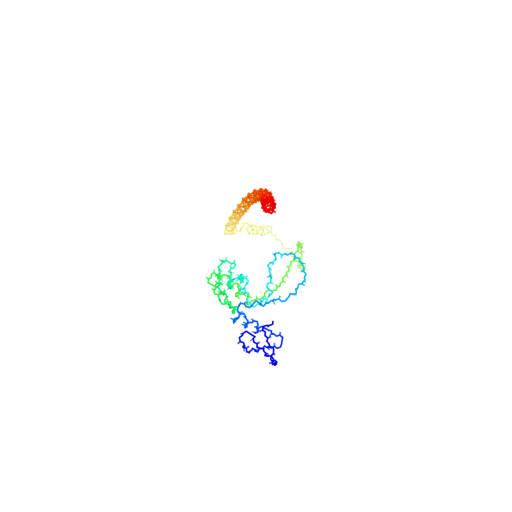27.310 8.250 -29.171 1.00 98.12 193 ARG A O 1
ATOM 1523 N N . ARG A 1 194 ? 27.109 8.779 -31.351 1.00 98.19 194 ARG A N 1
ATOM 1524 C CA . ARG A 1 194 ? 25.918 9.634 -31.188 1.00 98.19 194 ARG A CA 1
ATOM 1525 C C . ARG A 1 194 ? 24.721 8.817 -30.706 1.00 98.19 194 ARG A C 1
ATOM 1527 O O . ARG A 1 194 ? 24.126 9.186 -29.696 1.00 98.19 194 ARG A O 1
ATOM 1534 N N . VAL A 1 195 ? 24.453 7.680 -31.351 1.00 98.12 195 VAL A N 1
ATOM 1535 C CA . VAL A 1 195 ? 23.372 6.761 -30.960 1.00 98.12 195 VAL A CA 1
ATOM 1536 C C . VAL A 1 195 ? 23.578 6.246 -29.536 1.00 98.12 195 VAL A C 1
ATOM 1538 O O . VAL A 1 195 ? 22.683 6.371 -28.711 1.00 98.12 195 VAL A O 1
ATOM 1541 N N . GLN A 1 196 ? 24.777 5.776 -29.186 1.00 98.19 196 GLN A N 1
ATOM 1542 C CA . GLN A 1 196 ? 25.080 5.312 -27.826 1.00 98.19 196 GLN A CA 1
ATOM 1543 C C . GLN A 1 196 ? 24.866 6.406 -26.768 1.00 98.19 196 GLN A C 1
ATOM 1545 O O . GLN A 1 196 ? 24.379 6.131 -25.672 1.00 98.19 196 GLN A O 1
ATOM 1550 N N . LYS A 1 197 ? 25.190 7.667 -27.083 1.00 98.25 197 LYS A N 1
ATOM 1551 C CA . LYS A 1 197 ? 24.932 8.806 -26.190 1.00 98.25 197 LYS A CA 1
ATOM 1552 C C . LYS A 1 197 ? 23.436 9.105 -26.052 1.00 98.25 197 LYS A C 1
ATOM 1554 O O . LYS A 1 197 ? 22.985 9.509 -24.983 1.00 98.25 197 LYS A O 1
ATOM 1559 N N . GLU A 1 198 ? 22.663 8.955 -27.121 1.00 98.12 198 GLU A N 1
ATOM 1560 C CA . GLU A 1 198 ? 21.201 9.075 -27.087 1.00 98.12 198 GLU A CA 1
ATOM 1561 C C . GLU A 1 198 ? 20.563 7.960 -26.263 1.00 98.12 198 GLU A C 1
ATOM 1563 O O . GLU A 1 198 ? 19.765 8.256 -25.377 1.00 98.12 198 GLU A O 1
ATOM 1568 N N . GLU A 1 199 ? 20.988 6.713 -26.461 1.00 98.06 199 GLU A N 1
ATOM 1569 C CA . GLU A 1 199 ? 20.550 5.568 -25.661 1.00 98.06 199 GLU A CA 1
ATOM 1570 C C . GLU A 1 199 ? 20.885 5.753 -24.177 1.00 98.06 199 GLU A C 1
ATOM 1572 O O . GLU A 1 199 ? 20.026 5.543 -23.321 1.00 98.06 199 GLU A O 1
ATOM 1577 N N . ALA A 1 200 ? 22.096 6.220 -23.853 1.00 98.00 200 ALA A N 1
ATOM 1578 C CA . ALA A 1 200 ? 22.486 6.506 -22.474 1.00 98.00 200 ALA A CA 1
ATOM 1579 C C . ALA A 1 200 ? 21.582 7.569 -21.826 1.00 98.00 200 ALA A C 1
ATOM 1581 O O . ALA A 1 200 ? 21.134 7.386 -20.696 1.00 98.00 200 ALA A O 1
ATOM 1582 N N . ARG A 1 201 ? 21.254 8.647 -22.553 1.00 98.56 201 ARG A N 1
ATOM 1583 C CA . ARG A 1 201 ? 20.325 9.688 -22.077 1.00 98.56 201 ARG A CA 1
ATOM 1584 C C . ARG A 1 201 ? 18.905 9.160 -21.898 1.00 98.56 201 ARG A C 1
ATOM 1586 O O . ARG A 1 201 ? 18.259 9.482 -20.907 1.00 98.56 201 ARG A O 1
ATOM 1593 N N . ALA A 1 202 ? 18.426 8.335 -22.828 1.00 98.25 202 ALA A N 1
ATOM 1594 C CA . ALA A 1 202 ? 17.105 7.724 -22.730 1.00 98.25 202 ALA A CA 1
ATOM 1595 C C . ALA A 1 202 ? 17.002 6.798 -21.507 1.00 98.25 202 ALA A C 1
ATOM 1597 O O . ALA A 1 202 ? 16.003 6.831 -20.790 1.00 98.25 202 ALA A O 1
ATOM 1598 N N . LEU A 1 203 ? 18.048 6.013 -21.233 1.00 98.44 203 LEU A N 1
ATOM 1599 C CA . LEU A 1 203 ? 18.118 5.167 -20.042 1.00 98.44 203 LEU A CA 1
ATOM 1600 C C . LEU A 1 203 ? 18.154 5.991 -18.754 1.00 98.44 203 LEU A C 1
ATOM 1602 O O . LEU A 1 203 ? 17.494 5.613 -17.789 1.00 98.44 203 LEU A O 1
ATOM 1606 N N . GLU A 1 204 ? 18.888 7.104 -18.731 1.00 98.44 204 GLU A N 1
ATOM 1607 C CA . GLU A 1 204 ? 18.916 8.005 -17.574 1.00 98.44 204 GLU A CA 1
ATOM 1608 C C . GLU A 1 204 ? 17.524 8.578 -17.292 1.00 98.44 204 GLU A C 1
ATOM 1610 O O . GLU A 1 204 ? 17.009 8.439 -16.185 1.00 98.44 204 GLU A O 1
ATOM 1615 N N . HIS A 1 205 ? 16.841 9.069 -18.328 1.00 98.50 205 HIS A N 1
ATOM 1616 C CA . HIS A 1 205 ? 15.472 9.560 -18.196 1.00 98.50 205 HIS A CA 1
ATOM 1617 C C . HIS A 1 205 ? 14.501 8.474 -17.697 1.00 98.50 205 HIS A C 1
ATOM 1619 O O . HIS A 1 205 ? 13.642 8.725 -16.852 1.00 98.50 205 HIS A O 1
ATOM 1625 N N . GLN A 1 206 ? 14.653 7.228 -18.162 1.00 98.56 206 GLN A N 1
ATOM 1626 C CA . GLN A 1 206 ? 13.874 6.104 -17.634 1.00 98.56 206 GLN A CA 1
ATOM 1627 C C . GLN A 1 206 ? 14.157 5.838 -16.147 1.00 98.56 206 GLN A C 1
ATOM 1629 O O . GLN A 1 206 ? 13.225 5.502 -15.411 1.00 98.56 206 GLN A O 1
ATOM 1634 N N . ARG A 1 207 ? 15.406 5.984 -15.679 1.00 98.50 207 ARG A N 1
ATOM 1635 C CA . ARG A 1 207 ? 15.741 5.857 -14.248 1.00 98.50 207 ARG A CA 1
ATOM 1636 C C . ARG A 1 207 ? 15.090 6.965 -13.429 1.00 98.50 207 ARG A C 1
ATOM 1638 O O . ARG A 1 207 ? 14.463 6.643 -12.422 1.00 98.50 207 ARG A O 1
ATOM 1645 N N . GLU A 1 208 ? 15.174 8.212 -13.885 1.00 98.56 208 GLU A N 1
ATOM 1646 C CA . GLU A 1 208 ? 14.552 9.371 -13.231 1.00 98.56 208 GLU A CA 1
ATOM 1647 C C . GLU A 1 208 ? 13.032 9.202 -13.112 1.00 98.56 208 GLU A C 1
ATOM 1649 O O . GLU A 1 208 ? 12.459 9.407 -12.042 1.00 98.56 208 GLU A O 1
ATOM 1654 N N . LEU A 1 209 ? 12.365 8.750 -14.180 1.00 98.69 209 LEU A N 1
ATOM 1655 C CA . LEU A 1 209 ? 10.928 8.464 -14.155 1.00 98.69 209 LEU A CA 1
ATOM 1656 C C . LEU A 1 209 ? 10.580 7.363 -13.145 1.00 98.69 209 LEU A C 1
ATOM 1658 O O . LEU A 1 209 ? 9.607 7.489 -12.399 1.00 98.69 209 LEU A O 1
ATOM 1662 N N . LEU A 1 210 ? 11.371 6.286 -13.092 1.00 98.56 210 LEU A N 1
ATOM 1663 C CA . LEU A 1 210 ? 11.169 5.209 -12.121 1.00 98.56 210 LEU A CA 1
ATOM 1664 C C . LEU A 1 210 ? 11.413 5.675 -10.683 1.00 98.56 210 LEU A C 1
ATOM 1666 O O . LEU A 1 210 ? 10.707 5.240 -9.774 1.00 98.56 210 LEU A O 1
ATOM 1670 N N . GLU A 1 211 ? 12.399 6.537 -10.457 1.00 98.56 211 GLU A N 1
ATOM 1671 C CA . GLU A 1 211 ? 12.669 7.125 -9.148 1.00 98.56 211 GLU A CA 1
ATOM 1672 C C . GLU A 1 211 ? 11.550 8.075 -8.715 1.00 98.56 211 GLU A C 1
ATOM 1674 O O . GLU A 1 211 ? 11.040 7.947 -7.601 1.00 98.56 211 GLU A O 1
ATOM 1679 N N . SER A 1 212 ? 11.078 8.931 -9.622 1.00 98.50 212 SER A N 1
ATOM 1680 C CA . SER A 1 212 ? 9.921 9.800 -9.401 1.00 98.50 212 SER A CA 1
ATOM 1681 C C . SER A 1 212 ? 8.669 8.991 -9.048 1.00 98.50 212 SER A C 1
ATOM 1683 O O . SER A 1 212 ? 8.009 9.272 -8.044 1.00 98.50 212 SER A O 1
ATOM 1685 N N . LEU A 1 213 ? 8.392 7.907 -9.784 1.00 98.62 213 LEU A N 1
ATOM 1686 C CA . LEU A 1 213 ? 7.280 7.003 -9.483 1.00 98.62 213 LEU A CA 1
ATOM 1687 C C . LEU A 1 213 ? 7.425 6.356 -8.098 1.00 98.62 213 LEU A C 1
ATOM 1689 O O . LEU A 1 213 ? 6.459 6.300 -7.338 1.00 98.62 213 LEU A O 1
ATOM 1693 N N . ARG A 1 214 ? 8.629 5.897 -7.725 1.00 98.62 214 ARG A N 1
ATOM 1694 C CA . ARG A 1 214 ? 8.882 5.365 -6.373 1.00 98.62 214 ARG A CA 1
ATOM 1695 C C . ARG A 1 214 ? 8.648 6.425 -5.298 1.00 98.62 214 ARG A C 1
ATOM 1697 O O . ARG A 1 214 ? 8.064 6.100 -4.268 1.00 98.62 214 ARG A O 1
ATOM 1704 N N . ALA A 1 215 ? 9.069 7.666 -5.530 1.00 98.62 215 ALA A N 1
ATOM 1705 C CA . ALA A 1 215 ? 8.886 8.766 -4.590 1.00 98.62 215 ALA A CA 1
ATOM 1706 C C . ALA A 1 215 ? 7.408 9.158 -4.427 1.00 98.62 215 ALA A C 1
ATOM 1708 O O . ALA A 1 215 ? 6.976 9.469 -3.317 1.00 98.62 215 ALA A O 1
ATOM 1709 N N . VAL A 1 216 ? 6.616 9.134 -5.504 1.00 98.62 216 VAL A N 1
ATOM 1710 C CA . VAL A 1 216 ? 5.154 9.320 -5.439 1.00 98.62 216 VAL A CA 1
ATOM 1711 C C . VAL A 1 216 ? 4.514 8.188 -4.637 1.00 98.62 216 VAL A C 1
ATOM 1713 O O . VAL A 1 216 ? 3.884 8.463 -3.620 1.00 98.62 216 VAL A O 1
ATOM 1716 N N . ASN A 1 217 ? 4.784 6.930 -4.993 1.00 98.38 217 ASN A N 1
ATOM 1717 C CA . ASN A 1 217 ? 4.228 5.771 -4.287 1.00 98.38 217 ASN A CA 1
ATOM 1718 C C . ASN A 1 217 ? 4.601 5.762 -2.793 1.00 98.38 217 ASN A C 1
ATOM 1720 O O . ASN A 1 217 ? 3.796 5.386 -1.944 1.00 98.38 217 ASN A O 1
ATOM 1724 N N . ALA A 1 218 ? 5.823 6.178 -2.441 1.00 98.62 218 ALA A N 1
ATOM 1725 C CA . ALA A 1 218 ? 6.256 6.270 -1.048 1.00 98.62 218 ALA A CA 1
ATOM 1726 C C . ALA A 1 218 ? 5.478 7.339 -0.263 1.00 98.62 218 ALA A C 1
ATOM 1728 O O . ALA A 1 218 ? 5.142 7.109 0.903 1.00 98.62 218 ALA A O 1
ATOM 1729 N N . ARG A 1 219 ? 5.180 8.483 -0.896 1.00 98.56 219 ARG A N 1
ATOM 1730 C CA . ARG A 1 219 ? 4.363 9.556 -0.309 1.00 98.56 219 ARG A CA 1
ATOM 1731 C C . ARG A 1 219 ? 2.914 9.121 -0.131 1.00 98.56 219 ARG A C 1
ATOM 1733 O O . ARG A 1 219 ? 2.373 9.304 0.954 1.00 98.56 219 ARG A O 1
ATOM 1740 N N . GLU A 1 220 ? 2.327 8.490 -1.141 1.00 98.44 220 GLU A N 1
ATOM 1741 C CA . GLU A 1 220 ? 0.970 7.938 -1.063 1.00 98.44 220 GLU A 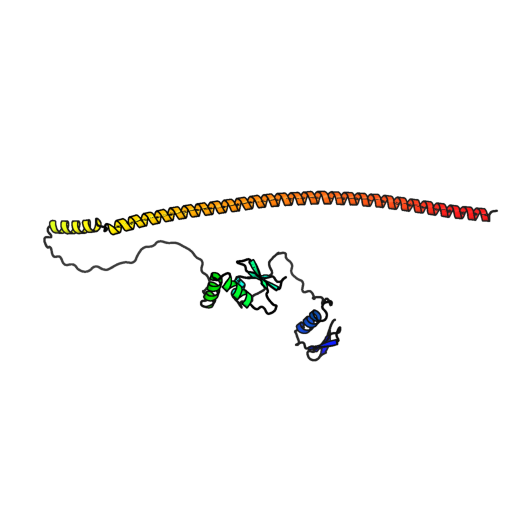CA 1
ATOM 1742 C C . GLU A 1 220 ? 0.866 6.900 0.058 1.00 98.44 220 GLU A C 1
ATOM 1744 O O . GLU A 1 220 ? 0.046 7.043 0.962 1.00 98.44 220 GLU A O 1
ATOM 1749 N N . ALA A 1 221 ? 1.789 5.937 0.106 1.00 98.50 221 ALA A N 1
ATOM 1750 C CA . ALA A 1 221 ? 1.814 4.936 1.168 1.00 98.50 221 ALA A CA 1
ATOM 1751 C C . ALA A 1 221 ? 2.025 5.551 2.566 1.00 98.50 221 ALA A C 1
ATOM 1753 O O . ALA A 1 221 ? 1.567 4.997 3.566 1.00 98.50 221 ALA A O 1
ATOM 1754 N N . ALA A 1 222 ? 2.749 6.670 2.680 1.00 98.56 222 ALA A N 1
ATOM 1755 C CA . ALA A 1 222 ? 2.896 7.389 3.945 1.00 98.56 222 ALA A CA 1
ATOM 1756 C C . ALA A 1 222 ? 1.592 8.080 4.367 1.00 98.56 222 ALA A C 1
ATOM 1758 O O . ALA A 1 222 ? 1.213 7.971 5.534 1.00 98.56 222 ALA A O 1
ATOM 1759 N N . ALA A 1 223 ?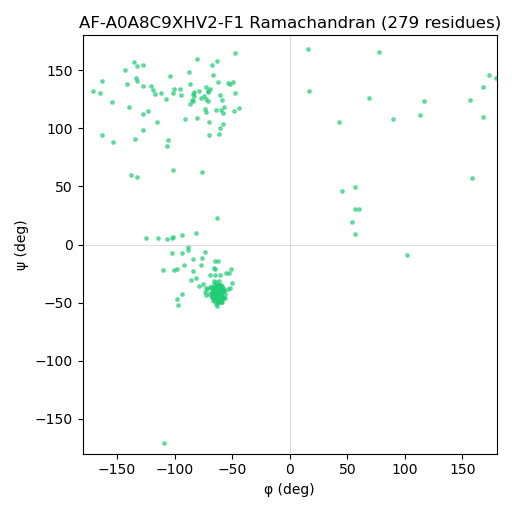 0.892 8.720 3.428 1.00 98.56 223 ALA A N 1
ATOM 1760 C CA . ALA A 1 223 ? -0.407 9.339 3.674 1.00 98.56 223 ALA A CA 1
ATOM 1761 C C . ALA A 1 223 ? -1.458 8.296 4.091 1.00 98.56 223 ALA A C 1
ATOM 1763 O O . ALA A 1 223 ? -2.150 8.485 5.090 1.00 98.56 223 ALA A O 1
ATOM 1764 N N . GLU A 1 224 ? -1.508 7.146 3.411 1.00 98.38 224 GLU A N 1
ATOM 1765 C CA . GLU A 1 224 ? -2.391 6.032 3.780 1.00 98.38 224 GLU A CA 1
ATOM 1766 C C . GLU A 1 224 ? -2.109 5.523 5.199 1.00 98.38 224 GLU A C 1
ATOM 1768 O O . GLU A 1 224 ? -3.035 5.305 5.983 1.00 98.38 224 GLU A O 1
ATOM 1773 N N . ARG A 1 225 ? -0.830 5.370 5.575 1.00 98.50 225 ARG A N 1
ATOM 1774 C CA . ARG A 1 225 ? -0.456 4.967 6.941 1.00 98.50 225 ARG A CA 1
ATOM 1775 C C . ARG A 1 225 ? -0.933 5.974 7.982 1.00 98.50 225 ARG A C 1
ATOM 1777 O O . ARG A 1 225 ? -1.467 5.554 9.006 1.00 98.50 225 ARG A O 1
ATOM 1784 N N . GLN A 1 226 ? -0.772 7.270 7.718 1.00 98.56 226 GLN A N 1
ATOM 1785 C CA . GLN A 1 226 ? -1.250 8.324 8.614 1.00 98.56 226 GLN A CA 1
ATOM 1786 C C . GLN A 1 226 ? -2.776 8.303 8.748 1.00 98.56 226 GLN A C 1
ATOM 1788 O O . GLN A 1 226 ? -3.284 8.374 9.864 1.00 98.56 226 GLN A O 1
ATOM 1793 N N . GLN A 1 227 ? -3.504 8.121 7.643 1.00 98.62 227 GLN A N 1
ATOM 1794 C CA . GLN A 1 227 ? -4.965 8.026 7.653 1.00 98.62 227 GLN A CA 1
ATOM 1795 C C . GLN A 1 227 ? -5.462 6.793 8.427 1.00 98.62 227 GLN A C 1
ATOM 1797 O O . GLN A 1 227 ? -6.417 6.873 9.204 1.00 98.62 227 GLN A O 1
ATOM 1802 N N . ILE A 1 228 ? -4.801 5.644 8.257 1.00 98.50 228 ILE A N 1
ATOM 1803 C CA . ILE A 1 228 ? -5.102 4.432 9.030 1.00 98.50 228 ILE A CA 1
ATOM 1804 C C . ILE A 1 228 ? -4.824 4.666 10.518 1.00 98.50 228 ILE A C 1
ATOM 1806 O O . ILE A 1 228 ? -5.612 4.246 11.365 1.00 98.50 228 ILE A O 1
ATOM 1810 N N . GLU A 1 229 ? -3.718 5.328 10.861 1.00 98.56 229 GLU A N 1
ATOM 1811 C CA . GLU A 1 229 ? -3.383 5.638 12.250 1.00 98.56 229 GLU A CA 1
ATOM 1812 C C . GLU A 1 229 ? -4.406 6.588 12.886 1.00 98.56 229 GLU A C 1
ATOM 1814 O O . GLU A 1 229 ? -4.855 6.328 14.004 1.00 98.56 229 GLU A O 1
ATOM 1819 N N . SER A 1 230 ? -4.830 7.644 12.180 1.00 98.62 230 SER A N 1
ATOM 1820 C CA . SER A 1 230 ? -5.871 8.548 12.677 1.00 98.62 230 SER A CA 1
ATOM 1821 C C . SER A 1 230 ? -7.195 7.820 12.886 1.00 98.62 230 SER A C 1
ATOM 1823 O O . SER A 1 230 ? -7.814 7.986 13.934 1.00 98.62 230 SER A O 1
ATOM 1825 N N . LEU A 1 231 ? -7.596 6.951 11.950 1.00 98.75 231 LEU A N 1
ATOM 1826 C CA . LEU A 1 231 ? -8.824 6.166 12.087 1.00 98.75 231 LEU A CA 1
ATOM 1827 C C . LEU A 1 231 ? -8.759 5.224 13.296 1.00 98.75 231 LEU A C 1
ATOM 1829 O O . LEU A 1 231 ? -9.713 5.141 14.062 1.00 98.75 231 LEU A O 1
ATOM 1833 N N . ARG A 1 232 ? -7.620 4.555 13.515 1.00 98.62 232 ARG A N 1
ATOM 1834 C CA . ARG A 1 232 ? -7.415 3.689 14.687 1.00 98.62 232 ARG A CA 1
ATOM 1835 C C . ARG A 1 232 ? -7.500 4.459 16.004 1.00 98.62 232 ARG A C 1
ATOM 1837 O O . ARG A 1 232 ? -8.033 3.923 16.969 1.00 98.62 232 ARG A O 1
ATOM 1844 N N . LYS A 1 233 ? -6.986 5.694 16.055 1.00 98.75 233 LYS A N 1
ATOM 1845 C CA . LYS A 1 233 ? -7.100 6.560 17.242 1.00 98.75 233 LYS A CA 1
ATOM 1846 C C . LYS A 1 233 ? -8.556 6.922 17.524 1.00 98.75 233 LYS A C 1
ATOM 1848 O O . LYS A 1 233 ? -8.988 6.770 18.659 1.00 98.75 233 LYS A O 1
ATOM 1853 N N . VAL A 1 234 ? -9.312 7.316 16.498 1.00 98.69 234 VAL A N 1
ATOM 1854 C CA . VAL A 1 234 ? -10.749 7.610 16.635 1.00 98.69 234 VAL A CA 1
ATOM 1855 C C . VAL A 1 234 ? -11.508 6.380 17.135 1.00 98.69 234 VAL A C 1
ATOM 1857 O O . VAL A 1 234 ? -12.191 6.464 18.147 1.00 98.69 234 VAL A O 1
ATOM 1860 N N . GLN A 1 235 ? -11.299 5.216 16.514 1.00 98.56 235 GLN A N 1
ATOM 1861 C CA . GLN A 1 235 ? -11.930 3.961 16.940 1.00 98.56 235 GLN A CA 1
ATOM 1862 C C . GLN A 1 235 ? -11.585 3.579 18.386 1.00 98.56 235 GLN A C 1
ATOM 1864 O O . GLN A 1 235 ? -12.416 3.014 19.096 1.00 98.56 235 GLN A O 1
ATOM 1869 N N . LEU A 1 236 ? -10.357 3.859 18.830 1.00 98.62 236 LEU A N 1
ATOM 1870 C CA . LEU A 1 236 ? -9.943 3.605 20.205 1.00 98.62 236 LEU A CA 1
ATOM 1871 C C . LEU A 1 236 ? -10.678 4.516 21.196 1.00 98.62 236 LEU A C 1
ATOM 1873 O O . LEU A 1 236 ? -11.112 4.029 22.237 1.00 98.62 236 LEU A O 1
ATOM 1877 N N . GLU A 1 237 ? -10.814 5.807 20.892 1.00 98.56 237 GLU A N 1
ATOM 1878 C CA . GLU A 1 237 ? -11.567 6.732 21.747 1.00 98.56 237 GLU A CA 1
ATOM 1879 C C . GLU A 1 237 ? -13.058 6.379 21.774 1.00 98.56 237 GLU A C 1
ATOM 1881 O O . GLU A 1 237 ? -13.620 6.233 22.856 1.00 98.56 237 GLU A O 1
ATOM 1886 N N . GLU A 1 238 ? -13.666 6.074 20.624 1.00 98.56 238 GLU A N 1
ATOM 1887 C CA . GLU A 1 238 ? -15.048 5.580 20.564 1.00 98.56 238 GLU A CA 1
ATOM 1888 C C . GLU A 1 238 ? -15.241 4.314 21.416 1.00 98.56 238 GLU A C 1
ATOM 1890 O O . GLU A 1 238 ? -16.213 4.189 22.162 1.00 98.56 238 GLU A O 1
ATOM 1895 N N . ALA A 1 239 ? -14.297 3.368 21.366 1.00 98.62 239 ALA A N 1
ATOM 1896 C CA . ALA A 1 239 ? -14.360 2.155 22.178 1.00 98.62 239 ALA A CA 1
ATOM 1897 C C . ALA A 1 239 ? -14.270 2.446 23.687 1.00 98.62 239 ALA A C 1
ATOM 1899 O O . ALA A 1 239 ? -14.962 1.791 24.477 1.00 98.62 239 ALA A O 1
ATOM 1900 N N . LYS A 1 240 ? -13.441 3.418 24.091 1.00 98.69 240 LYS A N 1
ATOM 1901 C CA . LYS A 1 240 ? -13.332 3.869 25.488 1.00 98.69 240 LYS A CA 1
ATOM 1902 C C . LYS A 1 240 ? -14.617 4.542 25.954 1.00 98.69 240 LYS A C 1
ATOM 1904 O O . LYS A 1 240 ? -15.092 4.227 27.045 1.00 98.69 240 LYS A O 1
ATOM 1909 N N . ASP A 1 241 ? -15.201 5.406 25.132 1.00 98.62 241 ASP A N 1
ATOM 1910 C CA . ASP A 1 241 ? -16.452 6.095 25.449 1.00 98.62 241 ASP A CA 1
ATOM 1911 C C . ASP A 1 241 ? -17.605 5.102 25.595 1.00 98.62 241 ASP A C 1
ATOM 1913 O O . ASP A 1 241 ? -18.324 5.126 26.595 1.00 98.62 241 ASP A O 1
ATOM 1917 N N . LEU A 1 242 ? -17.708 4.130 24.684 1.00 98.62 242 LEU A N 1
ATOM 1918 C CA . LEU A 1 242 ? -18.671 3.035 24.806 1.00 98.62 242 LEU A CA 1
ATOM 1919 C C . LEU A 1 242 ? -18.432 2.183 26.060 1.00 98.62 242 LEU A C 1
ATOM 1921 O O . LEU A 1 242 ? -19.385 1.684 26.655 1.00 98.62 242 LEU A O 1
ATOM 1925 N N . SER A 1 243 ? -17.177 1.978 26.475 1.00 98.50 243 SER A N 1
ATOM 1926 C CA . SER A 1 243 ? -16.873 1.289 27.738 1.00 98.50 243 SER A CA 1
ATOM 1927 C C . SER A 1 243 ? -17.381 2.080 28.939 1.00 98.50 243 SER A C 1
ATOM 1929 O O . SER A 1 243 ? -18.043 1.511 29.803 1.00 98.50 243 SER A O 1
ATOM 1931 N N . ARG A 1 244 ? -17.142 3.396 28.957 1.00 98.69 244 ARG A N 1
ATOM 1932 C CA . ARG A 1 244 ? -17.617 4.290 30.018 1.00 98.69 244 ARG A CA 1
ATOM 1933 C C . ARG A 1 244 ? -19.142 4.286 30.113 1.00 98.69 244 ARG A C 1
ATOM 1935 O O . ARG A 1 244 ? -19.675 4.111 31.203 1.00 98.69 244 ARG A O 1
ATOM 1942 N N . GLN A 1 245 ? -19.831 4.392 28.976 1.00 98.62 245 GLN A N 1
ATOM 1943 C CA . GLN A 1 245 ? -21.293 4.315 28.917 1.00 98.62 245 GLN A CA 1
ATOM 1944 C C . GLN A 1 245 ? -21.814 2.966 29.424 1.00 98.62 245 GLN A C 1
ATOM 1946 O O . GLN A 1 245 ? -22.774 2.919 30.187 1.00 98.62 245 GLN A O 1
ATOM 1951 N N . ARG A 1 246 ? -21.168 1.852 29.052 1.00 98.69 246 ARG A N 1
ATOM 1952 C CA . ARG A 1 246 ? -21.534 0.522 29.567 1.00 98.69 246 ARG A CA 1
ATOM 1953 C C . ARG A 1 246 ? -21.380 0.427 31.083 1.00 98.69 246 ARG A C 1
ATOM 1955 O O . ARG A 1 246 ? -22.246 -0.148 31.734 1.00 98.69 246 ARG A O 1
ATOM 1962 N N . GLU A 1 247 ? -20.303 0.971 31.642 1.00 98.56 247 GLU A N 1
ATOM 1963 C CA . GLU A 1 247 ? -20.089 0.998 33.093 1.00 98.56 247 GLU A CA 1
ATOM 1964 C C . GLU A 1 247 ? -21.133 1.853 33.816 1.00 98.56 247 GLU A C 1
ATOM 1966 O O . GLU A 1 247 ? -21.612 1.459 34.877 1.00 98.56 247 GLU A O 1
ATOM 1971 N N . GLU A 1 248 ? -21.503 3.001 33.251 1.00 98.56 248 GLU A N 1
ATOM 1972 C CA . GLU A 1 248 ? -22.539 3.881 33.795 1.00 98.56 248 GLU A CA 1
ATOM 1973 C C . GLU A 1 248 ? -23.911 3.202 33.798 1.00 98.56 248 GLU A C 1
ATOM 1975 O O . GLU A 1 248 ? -24.519 3.057 34.858 1.00 98.56 248 GLU A O 1
ATOM 1980 N N . VAL A 1 249 ? -24.326 2.640 32.660 1.00 98.69 249 VAL A N 1
ATOM 1981 C CA . VAL A 1 249 ? -25.570 1.860 32.554 1.00 98.69 249 VAL A CA 1
ATOM 1982 C C . VAL A 1 249 ? -25.563 0.670 33.517 1.00 98.69 249 VAL A C 1
ATOM 1984 O O . VAL A 1 249 ? -26.579 0.358 34.138 1.00 98.69 249 VAL A O 1
ATOM 1987 N N . GLN A 1 250 ? -24.422 -0.002 33.688 1.00 98.44 250 GLN A N 1
ATOM 1988 C CA . GLN A 1 250 ? -24.315 -1.111 34.631 1.00 98.44 250 GLN A CA 1
ATOM 1989 C C . GLN A 1 250 ? -24.465 -0.643 36.088 1.00 98.44 250 GLN A C 1
ATOM 1991 O O . GLN A 1 250 ? -25.096 -1.346 36.876 1.00 98.44 250 GLN A O 1
ATOM 1996 N N . LYS A 1 251 ? -23.930 0.530 36.451 1.00 98.62 251 LYS A N 1
ATOM 1997 C CA . LYS A 1 251 ? -24.124 1.134 37.781 1.00 98.62 251 LYS A CA 1
ATOM 1998 C C . LYS A 1 251 ? -25.578 1.532 38.014 1.00 98.62 251 LYS A C 1
ATOM 2000 O O . LYS A 1 251 ? -26.117 1.261 39.082 1.00 98.62 251 LYS A O 1
ATOM 2005 N N . GLU A 1 252 ? -26.231 2.142 37.032 1.00 98.44 252 GLU A N 1
ATOM 2006 C CA . GLU A 1 252 ? -27.654 2.479 37.134 1.00 98.44 252 GLU A CA 1
ATOM 2007 C C . GLU A 1 252 ? -28.507 1.221 37.294 1.00 98.44 252 GLU A C 1
ATOM 2009 O O . GLU A 1 252 ? -29.376 1.159 38.163 1.00 98.44 252 GLU A O 1
ATOM 2014 N N . LYS A 1 253 ? -28.207 0.173 36.520 1.00 98.56 253 LYS A N 1
ATOM 2015 C CA . LYS A 1 253 ? -28.878 -1.123 36.635 1.00 98.56 253 LYS A CA 1
ATOM 2016 C C . LYS A 1 253 ? -28.749 -1.708 38.040 1.00 98.56 253 LYS A C 1
ATOM 2018 O O . LYS A 1 253 ? -29.745 -2.182 38.579 1.00 98.56 253 LYS A O 1
ATOM 2023 N N . THR A 1 254 ? -27.558 -1.692 38.643 1.00 98.50 254 THR A N 1
ATOM 2024 C CA . THR A 1 254 ? -27.377 -2.224 40.006 1.00 98.50 254 THR A CA 1
ATOM 2025 C C . THR A 1 254 ? -28.071 -1.363 41.057 1.00 98.50 254 THR A C 1
ATOM 2027 O O . THR A 1 254 ? -28.651 -1.909 41.992 1.00 98.50 254 THR A O 1
ATOM 2030 N N . GLN A 1 255 ? -28.083 -0.037 40.897 1.00 98.44 255 GLN A N 1
ATOM 2031 C CA . GLN A 1 255 ? -28.843 0.856 41.776 1.00 98.44 255 GLN A CA 1
ATOM 2032 C C . GLN A 1 255 ? -30.351 0.604 41.689 1.00 98.44 255 GLN A C 1
ATOM 2034 O O . GLN A 1 255 ? -31.018 0.526 42.719 1.00 98.44 255 GLN A O 1
ATOM 2039 N N . LEU A 1 256 ? -30.892 0.458 40.476 1.00 98.44 256 LEU A N 1
ATOM 2040 C CA . LEU A 1 256 ? -32.304 0.138 40.265 1.00 98.44 256 LEU A CA 1
ATOM 2041 C C . LEU A 1 256 ? -32.659 -1.237 40.829 1.00 98.44 256 LEU A C 1
ATOM 2043 O O . LEU A 1 256 ? -33.702 -1.373 41.458 1.00 98.44 256 LEU A O 1
ATOM 2047 N N . GLN A 1 257 ? -31.779 -2.225 40.663 1.00 98.19 257 GLN A N 1
ATOM 2048 C CA . GLN A 1 257 ? -31.952 -3.551 41.250 1.00 98.19 257 GLN A CA 1
ATOM 2049 C C . GLN A 1 257 ? -32.042 -3.478 42.781 1.00 98.19 257 GLN A C 1
ATOM 2051 O O . GLN A 1 257 ? -32.978 -4.023 43.357 1.00 98.19 257 GLN A O 1
ATOM 2056 N N . LYS A 1 258 ? -31.137 -2.735 43.434 1.00 98.56 258 LYS A N 1
ATOM 2057 C CA . LYS A 1 258 ? -31.161 -2.536 44.892 1.00 98.56 258 LYS A CA 1
ATOM 2058 C C . LYS A 1 258 ? -32.452 -1.857 45.356 1.00 98.56 258 LYS A C 1
ATOM 2060 O O . LYS A 1 258 ? -33.084 -2.326 46.292 1.00 98.56 258 LYS A O 1
ATOM 2065 N N . LYS A 1 259 ? -32.880 -0.791 44.669 1.00 98.56 259 LYS A N 1
ATOM 2066 C CA . LYS A 1 259 ? -34.155 -0.109 44.963 1.00 98.56 259 LYS A CA 1
ATOM 2067 C C . LYS A 1 259 ? -35.356 -1.036 44.791 1.00 98.56 259 LYS A C 1
ATOM 2069 O O . LYS A 1 259 ? -36.313 -0.958 45.550 1.00 98.56 259 LYS A O 1
ATOM 2074 N N . TRP A 1 260 ? -35.327 -1.897 43.776 1.00 97.94 260 TRP A N 1
ATOM 2075 C CA . TRP A 1 260 ? -36.387 -2.872 43.556 1.00 97.94 260 TRP A CA 1
ATOM 2076 C C . TRP A 1 260 ? -36.438 -3.908 44.685 1.00 97.94 260 TRP A C 1
ATOM 2078 O O . TRP A 1 260 ? -37.526 -4.217 45.157 1.00 97.94 260 TRP A O 1
ATOM 2088 N N . GLU A 1 261 ? -35.287 -4.395 45.151 1.00 98.19 261 GLU A N 1
ATOM 2089 C CA . GLU A 1 261 ? -35.184 -5.301 46.305 1.00 98.19 261 GLU A CA 1
ATOM 2090 C C . GLU A 1 261 ? -35.674 -4.640 47.605 1.00 98.19 261 GLU A C 1
ATOM 2092 O O . GLU A 1 261 ? -36.427 -5.262 48.348 1.00 98.19 261 GLU A O 1
ATOM 2097 N N . GLU A 1 262 ? -35.340 -3.367 47.840 1.00 97.88 262 GLU A N 1
ATOM 2098 C CA . GLU A 1 262 ? -35.850 -2.584 48.980 1.00 97.88 262 GLU A CA 1
ATOM 2099 C C . GLU A 1 262 ? -37.385 -2.485 48.945 1.00 97.88 262 GLU A C 1
ATOM 2101 O O . GLU A 1 262 ? -38.050 -2.837 49.915 1.00 97.88 262 GLU A O 1
ATOM 2106 N N . LEU A 1 263 ? -37.970 -2.119 47.799 1.00 97.94 263 LEU A N 1
ATOM 2107 C CA . LEU A 1 263 ? -39.430 -2.056 47.626 1.00 97.94 263 LEU A CA 1
ATOM 2108 C C . LEU A 1 263 ? -40.118 -3.425 47.757 1.00 97.94 263 LEU A C 1
ATOM 2110 O O . LEU A 1 263 ? -41.278 -3.511 48.165 1.00 97.94 263 LEU A O 1
ATOM 2114 N N . GLN A 1 264 ? -39.444 -4.509 47.363 1.00 96.94 264 GLN A N 1
ATOM 2115 C CA . GLN A 1 264 ? -39.932 -5.871 47.590 1.00 96.94 264 GLN A CA 1
ATOM 2116 C C . GLN A 1 264 ? -39.975 -6.185 49.083 1.00 96.94 264 GLN A C 1
ATOM 2118 O O . GLN A 1 264 ? -41.016 -6.630 49.564 1.00 96.94 264 GLN A O 1
ATOM 2123 N N . GLN A 1 265 ? -38.888 -5.898 49.799 1.00 97.31 265 GLN A N 1
ATOM 2124 C CA . GLN A 1 265 ? -38.784 -6.122 51.235 1.00 97.31 265 GLN A CA 1
ATOM 2125 C C . GLN A 1 265 ? -39.823 -5.300 52.009 1.00 97.31 265 GLN A C 1
ATOM 2127 O O . GLN A 1 265 ? -40.552 -5.861 52.821 1.00 97.31 265 GLN A O 1
ATOM 2132 N N . GLU A 1 266 ? -39.976 -4.007 51.705 1.00 96.62 266 GLU A N 1
ATOM 2133 C CA . GLU A 1 266 ? -41.003 -3.149 52.317 1.00 96.62 266 GLU A CA 1
ATOM 2134 C C . GLU A 1 266 ? -42.416 -3.712 52.109 1.00 96.62 266 GLU A C 1
ATOM 2136 O O . GLU A 1 266 ? -43.246 -3.705 53.021 1.00 96.62 266 GLU A O 1
ATOM 2141 N N . ARG A 1 267 ? -42.706 -4.247 50.914 1.00 96.88 267 ARG A N 1
ATOM 2142 C CA . ARG A 1 267 ? -44.005 -4.868 50.635 1.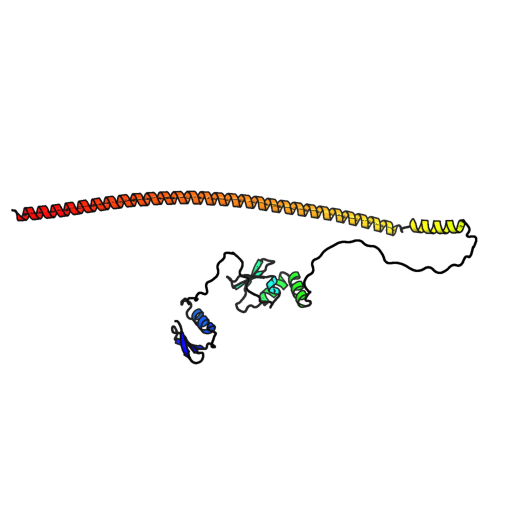00 96.88 267 ARG A CA 1
ATOM 2143 C C . ARG A 1 267 ? -44.210 -6.150 51.442 1.00 96.88 267 ARG A C 1
ATOM 2145 O O . ARG A 1 267 ? -45.316 -6.378 51.926 1.00 96.88 267 ARG A O 1
ATOM 2152 N N . GLU A 1 268 ? -43.186 -6.987 51.574 1.00 96.06 268 GLU A N 1
ATOM 2153 C CA . GLU A 1 268 ? -43.239 -8.200 52.400 1.00 96.06 268 GLU A CA 1
ATOM 2154 C C . GLU A 1 268 ? -43.444 -7.859 53.881 1.00 96.06 268 GLU A C 1
ATOM 2156 O O . GLU A 1 268 ? -44.325 -8.430 54.527 1.00 96.06 268 GLU A O 1
ATOM 2161 N N . GLU A 1 269 ? -42.713 -6.873 54.402 1.00 95.38 269 GLU A N 1
ATOM 2162 C CA . GLU A 1 269 ? -42.867 -6.368 55.769 1.00 95.38 269 GLU A CA 1
ATOM 2163 C C . GLU A 1 269 ? -44.281 -5.824 56.015 1.00 95.38 269 GLU A C 1
ATOM 2165 O O . GLU A 1 269 ? -44.913 -6.166 57.017 1.00 95.38 269 GLU A O 1
ATOM 2170 N N . HIS A 1 270 ? -44.832 -5.052 55.074 1.00 94.81 270 HIS A N 1
ATOM 2171 C CA . HIS A 1 270 ? -46.200 -4.541 55.170 1.00 94.81 270 HIS A CA 1
ATOM 2172 C C . HIS A 1 270 ? -47.249 -5.668 55.189 1.00 94.81 270 HIS A C 1
ATOM 2174 O O . HIS A 1 270 ? -48.223 -5.605 55.940 1.00 94.81 270 HIS A O 1
ATOM 2180 N N . VAL A 1 271 ? -47.060 -6.730 54.397 1.00 94.62 271 VAL A N 1
ATOM 2181 C CA . VAL A 1 271 ? -47.939 -7.916 54.415 1.00 94.62 271 VAL A CA 1
ATOM 2182 C C . VAL A 1 271 ? -47.862 -8.648 55.761 1.00 94.62 271 VAL A C 1
ATOM 2184 O O . VAL A 1 271 ? -48.894 -9.078 56.288 1.00 94.62 271 VAL A O 1
ATOM 2187 N N . LEU A 1 272 ? -46.666 -8.765 56.345 1.00 92.94 272 LEU A N 1
ATOM 2188 C CA . LEU A 1 272 ? -46.475 -9.370 57.667 1.00 92.94 272 LEU A CA 1
ATOM 2189 C C . LEU A 1 272 ? -47.150 -8.552 58.777 1.00 92.94 272 LEU A C 1
ATOM 2191 O O . LEU A 1 272 ? -47.790 -9.135 59.653 1.00 92.94 272 LEU A O 1
ATOM 2195 N N . LEU A 1 273 ? -47.051 -7.219 58.727 1.00 92.06 273 LEU A N 1
ATOM 2196 C CA . LEU A 1 273 ? -47.712 -6.324 59.682 1.00 92.06 273 LEU A CA 1
ATOM 2197 C C . LEU A 1 273 ? -49.240 -6.461 59.625 1.00 92.06 273 LEU A C 1
ATOM 2199 O O . LEU A 1 273 ? -49.856 -6.715 60.659 1.00 92.06 273 LEU A O 1
ATOM 2203 N N . LEU A 1 274 ? -49.836 -6.414 58.428 1.00 90.94 274 LEU A N 1
ATOM 2204 C CA . LEU A 1 274 ? -51.283 -6.611 58.244 1.00 90.94 274 LEU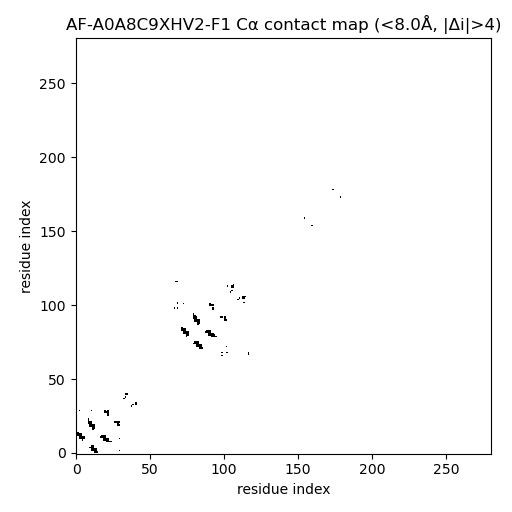 A CA 1
ATOM 2205 C C . LEU A 1 274 ? -51.758 -7.975 58.767 1.00 90.94 274 LEU A C 1
ATOM 2207 O O . LEU A 1 274 ? -52.808 -8.075 59.401 1.00 90.94 274 LEU A O 1
ATOM 2211 N N . SER A 1 275 ? -50.976 -9.032 58.533 1.00 88.25 275 SER A N 1
ATOM 2212 C CA . SER A 1 275 ? -51.296 -10.378 59.026 1.00 88.25 275 SER A CA 1
ATOM 2213 C C . SER A 1 275 ? -51.282 -10.443 60.558 1.00 88.25 275 SER A C 1
ATOM 2215 O O . SER A 1 275 ? -52.089 -11.149 61.158 1.00 88.25 275 SER A O 1
ATOM 2217 N N . ARG A 1 276 ? -50.379 -9.695 61.203 1.00 87.25 276 ARG A N 1
ATOM 2218 C CA . ARG A 1 276 ? -50.263 -9.628 62.665 1.00 87.25 276 ARG A CA 1
ATOM 2219 C C . ARG A 1 276 ? -51.404 -8.833 63.302 1.00 87.25 276 ARG A C 1
ATOM 2221 O O . ARG A 1 276 ? -51.890 -9.230 64.355 1.00 87.25 276 ARG A O 1
ATOM 2228 N N . GLU A 1 277 ? -51.849 -7.753 62.665 1.00 83.12 277 GLU A N 1
ATOM 2229 C CA . GLU A 1 277 ? -53.008 -6.966 63.113 1.00 83.12 277 GLU A CA 1
ATOM 2230 C C . GLU A 1 277 ? -54.312 -7.771 63.033 1.00 83.12 277 GLU A C 1
ATOM 2232 O O . GLU A 1 277 ? -55.107 -7.747 63.971 1.00 83.12 277 GLU A O 1
ATOM 2237 N N . GLN A 1 278 ? -54.496 -8.561 61.968 1.00 78.25 278 GLN A N 1
ATOM 2238 C CA . GLN A 1 278 ? -55.654 -9.453 61.815 1.00 78.25 278 GLN A CA 1
ATOM 2239 C C . GLN A 1 278 ? -55.708 -10.582 62.856 1.00 78.25 278 GLN A C 1
ATOM 2241 O O . GLN A 1 278 ? -56.787 -11.080 63.146 1.00 78.25 278 GLN A O 1
ATOM 2246 N N . GLN A 1 279 ? -54.567 -10.998 63.413 1.00 74.62 279 GLN A N 1
ATOM 2247 C CA . GLN A 1 279 ? -54.507 -12.006 64.481 1.00 74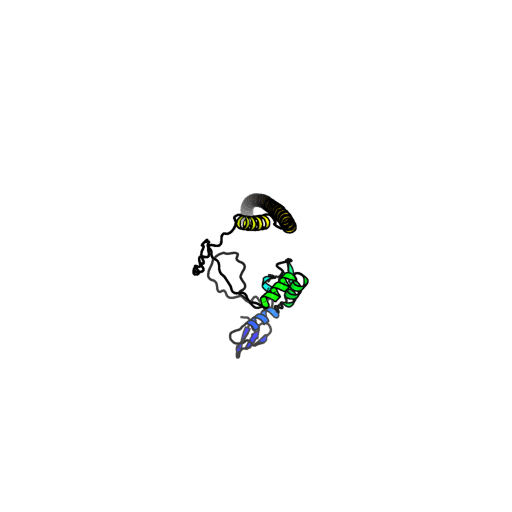.62 279 GLN A CA 1
ATOM 2248 C C . GLN A 1 279 ? -54.728 -11.418 65.885 1.00 74.62 279 GLN A C 1
ATOM 2250 O O . GLN A 1 279 ? -54.889 -12.177 66.839 1.00 74.62 279 GLN A O 1
ATOM 2255 N N . ALA A 1 280 ? -54.684 -10.090 66.024 1.00 68.81 280 ALA A N 1
ATOM 2256 C CA . ALA A 1 280 ? -54.804 -9.383 67.298 1.00 68.81 280 ALA A CA 1
ATOM 2257 C C . ALA A 1 280 ? -56.192 -8.751 67.536 1.00 68.81 280 ALA A C 1
ATOM 2259 O O . ALA A 1 280 ? -56.430 -8.250 68.635 1.00 68.81 280 ALA A O 1
ATOM 2260 N N . SER A 1 281 ? -57.080 -8.762 66.533 1.00 57.38 281 SER A N 1
ATOM 2261 C CA . SER A 1 281 ? -58.511 -8.408 66.644 1.00 57.38 281 SER A CA 1
ATOM 2262 C C . SER A 1 281 ? -59.378 -9.653 66.783 1.00 57.38 281 SER A C 1
ATOM 2264 O O . SER A 1 281 ? -60.417 -9.553 67.470 1.00 57.38 281 SER A O 1
#

InterPro domains:
  IPR003656 Zinc finger, BED-type [PF02892] (5-39)
  IPR003656 Zinc finger, BED-type [PF02892] (67-111)
  IPR003656 Zinc finger, BED-type [PS50808] (64-117)
  IPR036236 Zinc finger C2H2 superfamily [SSF57667] (3-40)
  IPR036236 Zinc finger C2H2 superfamily [SSF57667] (67-117)
  IPR053031 Cuticle-associated protein [PTHR34396] (58-129)